Protein AF-A0AAD9G9U3-F1 (afdb_monomer)

Foldseek 3Di:
DDDDPFDWAWAWEDEPPDIDTDTATAQADPVVVQVSVCVRDVVLVVFGFAWKAFPPDRDIGGVVCCNHCVVVRRPGYIYGDTPPDDPPPPDPDDDDDDDDDDDDDDDDDDDDDDDDDDDDDDDDDDDDDDDDDDDDDPPPCDDPPPPDPLQQLAQALAALVLLCVLLCVLCVPQKDFPVSLVVSVCVRCVVSVHNDVSNVVNLVVLVVLQCVVDPDHRIGGSLLSSLQCLVNYHDDPVVSVVSNQVSQVPVVPSDHDPVSVVSSVCSNVSNCCVNPVPVPVVPD

Secondary structure (DSSP, 8-state):
--------EEEEEEETTEEEEEEE-TT--HHHHHHHHHHH-GGGGGS-EEEEEESSS--EEEHHHHHH-GGGGTTSEEEEEETT--------------------------------------------------------------TT------EEEEEHHHHHHHHHHH-TTSEEEHHHHHHHHHHHHHHTTS--HHHHHHHHHHHHHHHHH-SSTTEEEHHHHHHHHHTTEES-HHHHHHHHHHHH-SS-SSS--HHHHHHHHHHHHHHHHHH-GGGGGGG-

InterPro domains:
  IPR002048 EF-hand domain [PF13202] (244-262)
  IPR002048 EF-hand domain [PS50222] (236-271)
  IPR002048 EF-hand domain [SM00054] (240-268)
  IPR002130 Cyclophilin-type peptidyl-prolyl cis-trans isomerase domain [PF00160] (149-198)
  IPR011992 EF-hand domain pair [SSF47473] (154-268)
  IPR018247 EF-Hand 1, calcium-binding site [PS00018] (249-261)
  IPR028846 Recoverin family [PTHR23055] (137-271)

Organism: NCBI:txid4793

Nearest PDB structures (foldseek):
  8tyy-assembly1_A  TM=7.265E-01  e=6.024E-02  Ensifer aridi
  7r7s-assembly1_J  TM=5.321E-01  e=3.184E-02  Rattus norvegicus
  8hrz-assembly1_M  TM=5.637E-01  e=2.566E-01  Homo sapiens
  4rm9-assembly1_A  TM=5.340E-01  e=8.181E-01  Homo sapiens

Solvent-accessible surface area (backbone atoms only — not comparable to full-atom values): 17811 Å² total; per-residue (Å²): 135,83,80,76,76,81,63,72,24,55,28,37,40,27,55,91,93,46,75,46,78,44,82,38,49,58,66,42,53,63,74,56,52,52,49,53,49,34,71,75,32,71,79,46,67,82,37,59,72,63,32,34,30,42,70,91,46,98,51,72,42,54,56,68,51,47,20,53,46,28,70,82,38,45,93,48,51,26,34,59,36,41,57,90,60,74,77,87,66,86,76,80,80,77,87,75,81,84,79,86,81,87,85,79,90,85,88,83,86,89,87,86,91,81,89,84,87,85,80,90,82,86,82,87,80,86,90,82,90,81,89,86,85,85,84,89,75,84,78,76,87,70,82,86,79,76,82,82,76,86,57,78,73,75,37,60,93,40,45,42,71,58,51,52,54,49,48,47,72,74,24,81,84,40,58,36,35,66,70,58,48,53,54,41,50,53,52,52,37,60,71,69,75,45,91,48,70,63,58,52,53,48,56,51,51,55,50,51,53,48,37,72,70,32,90,46,81,70,37,24,53,43,49,47,53,50,46,29,47,50,78,37,32,26,72,57,70,68,58,52,50,51,53,50,46,65,53,44,28,80,86,66,82,84,56,72,52,73,70,36,48,50,51,49,51,49,26,38,49,57,42,46,45,69,60,42,52,68,79,67,59,79,79,115

Radius of gyration: 30.0 Å; Cα contacts (8 Å, |Δi|>4): 279; chains: 1; bounding box: 72×62×81 Å

Sequence (284 aa):
MTQEAARVSAVTLLLGDEARELLLCPDLPLPELLQCVAAGFPNAAKKSPVALKHASNHVFYPLSLLCRSPELFEDAEFYLVLDGEQADAGRKSKQRHRAHHSRKRGSRAHDTPDKREYQAVTTTSEANEEDEDVDDFEEKEEPQVSSGDELDIDLTDFELPQLVNVFIQACPTGALDRTTFNRCLEKILSQSGRYDPQARKMFTRLFNIFERQSIRSDIVDVADFLGGVSVFACGERDEKILLTFDLYDMDGDGFISKEEMIKYLTAVFLVIGEASPELFQQNK

pLDDT: mean 73.57, std 22.78, range [30.0, 95.06]

Structure (mmCIF, N/CA/C/O backbone):
data_AF-A0AAD9G9U3-F1
#
_entry.id   AF-A0AAD9G9U3-F1
#
loop_
_atom_site.group_PDB
_atom_site.id
_atom_site.type_symbol
_atom_site.label_atom_id
_atom_site.label_alt_id
_atom_site.label_comp_id
_atom_site.label_asym_id
_atom_site.label_entity_id
_atom_site.label_seq_id
_atom_site.pdbx_PDB_ins_code
_atom_site.Cartn_x
_atom_site.Cartn_y
_atom_site.Cartn_z
_atom_site.occupancy
_atom_site.B_iso_or_equiv
_atom_site.auth_seq_id
_atom_site.auth_comp_id
_atom_site.auth_asym_id
_atom_site.auth_atom_id
_atom_site.pdbx_PDB_model_num
ATOM 1 N N . MET A 1 1 ? -18.891 32.872 24.360 1.00 38.00 1 MET A N 1
ATOM 2 C CA . MET A 1 1 ? -18.249 31.543 24.350 1.00 38.00 1 MET A CA 1
ATOM 3 C C . MET A 1 1 ? -19.367 30.525 24.459 1.00 38.00 1 MET A C 1
ATOM 5 O O . MET A 1 1 ? -19.865 30.289 25.549 1.00 38.00 1 MET A O 1
ATOM 9 N N . THR A 1 2 ? -19.880 30.067 23.321 1.00 42.44 2 THR A N 1
ATOM 10 C CA . THR A 1 2 ? -20.889 29.006 23.250 1.00 42.44 2 THR A CA 1
ATOM 11 C C . THR A 1 2 ? -20.189 27.687 23.537 1.00 42.44 2 THR A C 1
ATOM 13 O O . THR A 1 2 ? -19.285 27.297 22.807 1.00 42.44 2 THR A O 1
ATOM 16 N N . GLN A 1 3 ? -20.550 27.062 24.652 1.00 46.44 3 GLN A N 1
ATOM 17 C CA . GLN A 1 3 ? -20.124 25.719 25.011 1.00 46.44 3 GLN A CA 1
ATOM 18 C C . GLN A 1 3 ? -20.827 24.769 24.036 1.00 46.44 3 GLN A C 1
ATOM 20 O O . GLN A 1 3 ? -22.036 24.567 24.133 1.00 46.44 3 GLN A O 1
ATOM 25 N N . GLU A 1 4 ? -20.102 24.300 23.025 1.00 53.00 4 GLU A N 1
ATOM 26 C CA . GLU A 1 4 ? -20.585 23.267 22.114 1.00 53.00 4 GLU A CA 1
ATOM 27 C C . GLU A 1 4 ? -20.828 22.014 22.961 1.00 53.00 4 GLU A C 1
ATOM 29 O O . GLU A 1 4 ? -19.919 21.515 23.627 1.00 53.00 4 GLU A O 1
ATOM 34 N N . ALA A 1 5 ? -22.089 21.593 23.070 1.00 58.38 5 ALA A N 1
ATOM 35 C CA . ALA A 1 5 ? -22.437 20.405 23.832 1.00 58.38 5 ALA A CA 1
ATOM 36 C C . ALA A 1 5 ? -21.732 19.215 23.176 1.00 58.38 5 ALA A C 1
ATOM 38 O O . ALA A 1 5 ? -21.975 18.941 22.003 1.00 58.38 5 ALA A O 1
ATOM 39 N N . ALA A 1 6 ? -20.846 18.541 23.914 1.00 65.62 6 ALA A N 1
ATOM 40 C CA . ALA A 1 6 ? -20.155 17.360 23.416 1.00 65.62 6 ALA A CA 1
ATOM 41 C C . ALA A 1 6 ? -21.204 16.333 22.966 1.00 65.62 6 ALA A C 1
ATOM 43 O O . ALA A 1 6 ? -21.986 15.833 23.779 1.00 65.62 6 ALA A O 1
ATOM 44 N N . ARG A 1 7 ? -21.270 16.083 21.655 1.00 82.62 7 ARG A N 1
ATOM 45 C CA . ARG A 1 7 ? -22.174 15.093 21.073 1.00 82.62 7 ARG A CA 1
ATOM 46 C C . ARG A 1 7 ? -21.736 13.715 21.565 1.00 82.62 7 ARG A C 1
ATOM 48 O O . ARG A 1 7 ? -20.575 13.350 21.425 1.00 82.62 7 ARG A O 1
ATOM 55 N N . VAL A 1 8 ? -22.664 12.9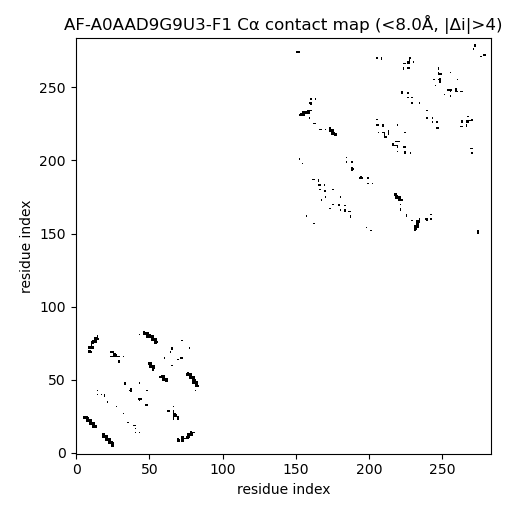71 22.152 1.00 90.38 8 VAL A N 1
ATOM 56 C CA . VAL A 1 8 ? -22.443 11.579 22.554 1.00 90.38 8 VAL A CA 1
ATOM 57 C C . VAL A 1 8 ? -22.890 10.692 21.402 1.00 90.38 8 VAL A C 1
ATOM 59 O O . VAL A 1 8 ? -24.007 10.858 20.913 1.00 90.38 8 VAL A O 1
ATOM 62 N N . SER A 1 9 ? -22.025 9.774 20.986 1.00 93.38 9 SER A N 1
ATOM 63 C CA . SER A 1 9 ? -22.288 8.813 19.913 1.00 93.38 9 SER A CA 1
ATOM 64 C C . SER A 1 9 ? -22.523 7.430 20.516 1.00 93.38 9 SER A C 1
ATOM 66 O O . SER A 1 9 ? -21.799 7.028 21.431 1.00 93.38 9 SER A O 1
ATOM 68 N N . ALA A 1 10 ? -23.530 6.707 20.031 1.00 94.25 10 ALA A N 1
ATOM 69 C CA . ALA A 1 10 ? -23.807 5.333 20.443 1.00 94.25 10 ALA A CA 1
ATOM 70 C C . ALA A 1 10 ? -23.176 4.368 19.436 1.00 94.25 10 ALA A C 1
ATOM 72 O O . ALA A 1 10 ? -23.549 4.375 18.270 1.00 94.25 10 ALA A O 1
ATOM 73 N N . VAL A 1 11 ? -22.207 3.564 19.874 1.00 95.00 11 VAL A N 1
ATOM 74 C CA . VAL A 1 11 ? -21.435 2.670 18.999 1.00 95.00 11 VAL A CA 1
ATOM 75 C C . VAL A 1 11 ? -21.644 1.222 19.414 1.00 95.00 11 VAL A C 1
ATOM 77 O O . VAL A 1 11 ? -21.405 0.861 20.569 1.00 95.00 11 VAL A O 1
ATOM 80 N N . THR A 1 12 ? -22.047 0.377 18.463 1.00 95.06 12 THR A N 1
ATOM 81 C CA . THR A 1 12 ? -22.289 -1.051 18.710 1.00 95.06 12 THR A CA 1
ATOM 82 C C . THR A 1 12 ? -21.040 -1.875 18.417 1.00 95.06 12 THR A C 1
ATOM 84 O O . THR A 1 12 ? -20.621 -2.033 17.268 1.00 95.06 12 THR A O 1
ATOM 87 N N . LEU A 1 13 ? -20.451 -2.430 19.476 1.00 94.38 13 LEU A N 1
ATOM 88 C CA . LEU A 1 13 ? -19.290 -3.310 19.414 1.00 94.38 13 LEU A CA 1
ATOM 89 C C . LEU A 1 13 ? -19.704 -4.770 19.613 1.00 94.38 13 LEU A C 1
ATOM 91 O O . LEU A 1 13 ? -20.576 -5.071 20.428 1.00 94.38 13 LEU A O 1
ATOM 95 N N . LEU A 1 14 ? -19.042 -5.680 18.904 1.00 93.56 14 LEU A N 1
ATOM 96 C CA . LEU A 1 14 ? -19.262 -7.120 18.980 1.00 93.56 14 LEU A CA 1
ATOM 97 C C . LEU A 1 14 ? -17.974 -7.843 19.362 1.00 93.56 14 LEU A C 1
ATOM 99 O O . LEU A 1 14 ? -16.898 -7.510 18.870 1.00 93.56 14 LEU A O 1
ATOM 103 N N . LEU A 1 15 ? -18.080 -8.873 20.193 1.00 90.62 15 LEU A N 1
ATOM 104 C CA . LEU A 1 15 ? -16.981 -9.782 20.502 1.00 90.62 15 LEU A CA 1
ATOM 105 C C . LEU A 1 15 ? -17.519 -11.213 20.600 1.00 90.62 15 LEU A C 1
ATOM 107 O O . LEU A 1 15 ? -18.163 -11.583 21.582 1.00 90.62 15 LEU A O 1
ATOM 111 N N . GLY A 1 16 ? -17.268 -12.021 19.567 1.00 84.00 16 GLY A N 1
ATOM 112 C CA . GLY A 1 16 ? -17.926 -13.322 19.415 1.00 84.00 16 GLY A CA 1
ATOM 113 C C . GLY A 1 16 ? -19.439 -13.150 19.259 1.00 84.00 16 GLY A C 1
ATOM 114 O O . GLY A 1 16 ? -19.881 -12.417 18.378 1.00 84.00 16 GLY A O 1
ATOM 115 N N . ASP A 1 17 ? -20.211 -13.789 20.140 1.00 83.75 17 ASP A N 1
ATOM 116 C CA . ASP A 1 17 ? -21.680 -13.696 20.174 1.00 83.75 17 ASP A CA 1
ATOM 117 C C . ASP A 1 17 ? -22.198 -12.563 21.087 1.00 83.75 17 ASP A C 1
ATOM 119 O O . ASP A 1 17 ? -23.407 -12.370 21.223 1.00 83.75 17 ASP A O 1
ATOM 123 N N . GLU A 1 18 ? -21.308 -11.817 21.753 1.00 89.88 18 GLU A N 1
ATOM 124 C CA . GLU A 1 18 ? -21.690 -10.704 22.627 1.00 89.88 18 GLU A CA 1
ATOM 125 C C . GLU A 1 18 ? -21.731 -9.385 21.850 1.00 89.88 18 GLU A C 1
ATOM 127 O O . GLU A 1 18 ? -20.758 -9.026 21.190 1.00 89.88 18 GLU A O 1
ATOM 132 N N . ALA A 1 19 ? -22.818 -8.624 21.996 1.00 92.25 19 ALA A N 1
ATOM 133 C CA . ALA A 1 19 ? -22.945 -7.259 21.486 1.00 92.25 19 ALA A CA 1
ATOM 134 C C . ALA A 1 19 ? -23.126 -6.268 22.645 1.00 92.25 19 ALA A C 1
ATOM 136 O O . ALA A 1 19 ? -23.885 -6.524 23.589 1.00 92.25 19 ALA A O 1
ATOM 137 N N . ARG A 1 20 ? -22.430 -5.130 22.584 1.00 92.94 20 ARG A N 1
ATOM 138 C CA . ARG A 1 20 ? -22.537 -4.034 23.555 1.00 92.94 20 ARG A CA 1
ATOM 139 C C . ARG A 1 20 ? -22.597 -2.699 22.838 1.00 92.94 20 ARG A C 1
ATOM 141 O O . ARG A 1 20 ? -21.777 -2.418 21.973 1.00 92.94 20 ARG A O 1
ATOM 148 N N . GLU A 1 21 ? -23.517 -1.860 23.281 1.00 93.56 21 GLU A N 1
ATOM 149 C CA . GLU A 1 21 ? -23.573 -0.458 22.891 1.00 93.56 21 GLU A CA 1
ATOM 150 C C . GLU A 1 21 ? -22.749 0.369 23.886 1.00 93.56 21 GLU A C 1
ATOM 152 O O . GLU A 1 21 ? -22.959 0.289 25.101 1.00 93.56 21 GLU A O 1
ATOM 157 N N . LEU A 1 22 ? -21.774 1.122 23.380 1.00 92.00 22 LEU A N 1
ATOM 158 C CA . LEU A 1 22 ? -20.962 2.051 24.158 1.00 92.00 22 LEU A CA 1
ATOM 159 C C . LEU A 1 22 ? -21.344 3.481 23.786 1.00 92.00 22 LEU A C 1
ATOM 161 O O . LEU A 1 22 ? -21.401 3.836 22.612 1.00 92.00 22 LEU A O 1
ATOM 165 N N . LEU A 1 23 ? -21.549 4.312 24.804 1.00 93.00 23 LEU A N 1
ATOM 166 C CA . LEU A 1 23 ? -21.741 5.746 24.636 1.00 93.00 23 LEU A CA 1
ATOM 167 C C . LEU A 1 23 ? -20.381 6.433 24.720 1.00 93.00 23 LEU A C 1
ATOM 169 O O . LEU A 1 23 ? -19.751 6.433 25.779 1.00 93.00 23 LEU A O 1
ATOM 173 N N . LEU A 1 24 ? -19.926 6.989 23.602 1.00 91.94 24 LEU A N 1
ATOM 174 C CA . LEU A 1 24 ? -18.603 7.586 23.471 1.00 91.94 24 LEU A CA 1
ATOM 175 C C . LEU A 1 24 ? -18.717 9.076 23.172 1.00 91.94 24 LEU A C 1
ATOM 177 O O . LEU A 1 24 ? -19.511 9.510 22.337 1.00 91.94 24 LEU A O 1
ATOM 181 N N . CYS A 1 25 ? -17.891 9.857 23.859 1.00 91.19 25 CYS A N 1
ATOM 182 C CA . CYS A 1 25 ? -17.656 11.252 23.520 1.00 91.19 25 CYS A CA 1
ATOM 183 C C . CYS A 1 25 ? -16.452 11.344 22.569 1.00 91.19 25 CYS A C 1
ATOM 185 O O . CYS A 1 25 ? -15.528 10.535 22.700 1.00 91.19 25 CYS A O 1
ATOM 187 N N . PRO A 1 26 ? -16.428 12.322 21.649 1.00 90.31 26 PRO A N 1
ATOM 188 C CA . PRO A 1 26 ? -15.253 12.593 20.834 1.00 90.31 26 PRO A CA 1
ATOM 189 C C . PRO A 1 26 ? -14.049 12.975 21.703 1.00 90.31 26 PRO A C 1
ATOM 191 O O . PRO A 1 26 ? -14.195 13.491 22.814 1.00 90.31 26 PRO A O 1
ATOM 194 N N . ASP A 1 27 ? -12.860 12.696 21.172 1.00 89.94 27 ASP A N 1
ATOM 195 C CA . ASP A 1 27 ? -11.553 12.886 21.807 1.00 89.94 27 ASP A CA 1
ATOM 196 C C . ASP A 1 27 ? -11.353 12.114 23.129 1.00 89.94 27 ASP A C 1
ATOM 198 O O . ASP A 1 27 ? -10.515 12.482 23.958 1.00 89.94 27 ASP A O 1
ATOM 202 N N . LEU A 1 28 ? -12.077 11.002 23.320 1.00 90.69 28 LEU A N 1
ATOM 203 C CA . LEU A 1 28 ? -11.871 10.111 24.464 1.00 90.69 28 LEU A CA 1
ATOM 204 C C . LEU A 1 28 ? -10.453 9.508 24.415 1.00 90.69 28 LEU A C 1
ATOM 206 O O . LEU A 1 28 ? -10.102 8.866 23.418 1.00 90.69 28 LEU A O 1
ATOM 210 N N . PRO A 1 29 ? -9.629 9.630 25.473 1.00 92.25 29 PRO A N 1
ATOM 211 C CA . PRO A 1 29 ? -8.305 9.023 25.494 1.00 92.25 29 PRO A CA 1
ATOM 212 C C . PRO A 1 29 ? -8.373 7.511 25.262 1.00 92.25 29 PRO A C 1
ATOM 214 O O . PRO A 1 29 ? -9.161 6.807 25.893 1.00 92.25 29 PRO A O 1
ATOM 217 N N . LEU A 1 30 ? -7.491 6.982 24.406 1.00 90.62 30 LEU A N 1
ATOM 218 C CA . LEU A 1 30 ? -7.438 5.545 24.112 1.00 90.62 30 LEU A CA 1
ATOM 219 C C . LEU A 1 30 ? -7.373 4.661 25.377 1.00 90.62 30 LEU A C 1
ATOM 221 O O . LEU A 1 30 ? -8.101 3.672 25.423 1.00 90.62 30 LEU A O 1
ATOM 225 N N . PRO A 1 31 ? -6.595 4.991 26.431 1.00 91.44 31 PRO A N 1
ATOM 226 C CA . PRO A 1 31 ? -6.606 4.202 27.663 1.00 91.44 31 PRO A CA 1
ATOM 227 C C . PRO A 1 31 ? -7.981 4.127 28.339 1.00 91.44 31 PRO A C 1
ATOM 229 O O . PRO A 1 31 ? -8.319 3.090 28.904 1.00 91.44 31 PRO A O 1
ATOM 232 N N . GLU A 1 32 ? -8.778 5.194 28.271 1.00 91.69 32 GLU A N 1
ATOM 233 C CA . GLU A 1 32 ? -10.136 5.222 28.825 1.00 91.69 32 GLU A CA 1
ATOM 234 C C . GLU A 1 32 ? -11.090 4.391 27.968 1.00 91.69 32 GLU A C 1
ATOM 236 O O . GLU A 1 32 ? -11.835 3.577 28.510 1.00 91.69 32 GLU A O 1
ATOM 241 N N . LEU A 1 33 ? -10.993 4.491 26.636 1.00 91.38 33 LEU A N 1
ATOM 242 C CA . LEU A 1 33 ? -11.743 3.617 25.729 1.00 91.38 33 LEU A CA 1
ATOM 243 C C . LEU A 1 33 ? -11.464 2.139 26.032 1.00 91.38 33 LEU A C 1
ATOM 245 O O . LEU A 1 33 ? -12.393 1.343 26.155 1.00 91.38 33 LEU A O 1
ATOM 249 N N . LEU A 1 34 ? -10.191 1.770 26.190 1.00 90.50 34 LEU A N 1
ATOM 250 C CA . LEU A 1 34 ? -9.797 0.398 26.509 1.00 90.50 34 LEU A CA 1
ATOM 251 C C . LEU A 1 34 ? -10.376 -0.068 27.853 1.00 90.50 34 LEU A C 1
ATOM 253 O O . LEU A 1 34 ? -10.789 -1.221 27.965 1.00 90.50 34 LEU A O 1
ATOM 257 N N . GLN A 1 35 ? -10.462 0.814 28.855 1.00 88.75 35 GLN A N 1
ATOM 258 C CA . GLN A 1 35 ? -11.126 0.508 30.127 1.00 88.75 35 GLN A CA 1
ATOM 259 C C . GLN A 1 35 ? -12.637 0.314 29.954 1.00 88.75 35 GLN A C 1
ATOM 261 O O . GLN A 1 35 ? -13.185 -0.643 30.500 1.00 88.75 35 GLN A O 1
ATOM 266 N N . CYS A 1 36 ? -13.308 1.166 29.172 1.00 88.00 36 CYS A N 1
ATOM 267 C CA . CYS A 1 36 ? -14.731 1.018 28.857 1.00 88.00 36 CYS A CA 1
ATOM 268 C C . CYS A 1 36 ? -15.014 -0.308 28.138 1.00 88.00 36 CYS A C 1
ATOM 270 O O . CYS A 1 36 ? -15.938 -1.032 28.510 1.00 88.00 36 CYS A O 1
ATOM 272 N N . VAL A 1 37 ? -14.185 -0.660 27.153 1.00 89.00 37 VAL A N 1
ATOM 273 C CA . VAL A 1 37 ? -14.280 -1.932 26.425 1.00 89.00 37 VAL A CA 1
ATOM 274 C C . VAL A 1 37 ? -14.033 -3.114 27.364 1.00 89.00 37 VAL A C 1
ATOM 276 O O . VAL A 1 37 ? -14.826 -4.053 27.373 1.00 89.00 37 VAL A O 1
ATOM 279 N N . ALA A 1 38 ? -12.999 -3.065 28.208 1.00 87.00 38 ALA A N 1
ATOM 280 C CA . ALA A 1 38 ? -12.715 -4.125 29.178 1.00 87.00 38 ALA A CA 1
ATOM 281 C C . ALA A 1 38 ? -13.839 -4.298 30.217 1.00 87.00 38 ALA A C 1
ATOM 283 O O . ALA A 1 38 ? -14.117 -5.418 30.644 1.00 87.00 38 ALA A O 1
ATOM 284 N N . ALA A 1 39 ? -14.508 -3.207 30.605 1.00 84.56 39 ALA A N 1
ATOM 285 C CA . ALA A 1 39 ? -15.665 -3.248 31.494 1.00 84.56 39 ALA A CA 1
ATOM 286 C C . ALA A 1 39 ? -16.915 -3.834 30.810 1.00 84.56 39 ALA A C 1
ATOM 288 O O . ALA A 1 39 ? -17.663 -4.580 31.441 1.00 84.56 39 ALA A O 1
ATOM 289 N N . GLY A 1 40 ? -17.140 -3.517 29.529 1.00 83.50 40 GLY A N 1
ATOM 290 C CA . GLY A 1 40 ? -18.274 -4.022 28.745 1.00 83.50 40 GLY A CA 1
ATOM 291 C C . GLY A 1 40 ? -18.125 -5.479 28.292 1.00 83.50 40 GLY A C 1
ATOM 292 O O . GLY A 1 40 ? -19.125 -6.194 28.178 1.00 83.50 40 GLY A O 1
ATOM 293 N N . PHE A 1 41 ? -16.883 -5.924 28.086 1.00 86.00 41 PHE A N 1
ATOM 294 C CA . PHE A 1 41 ? -16.522 -7.259 27.613 1.00 86.00 41 PHE A CA 1
ATOM 295 C C . PHE A 1 41 ? -15.497 -7.908 28.557 1.00 86.00 41 PHE A C 1
ATOM 297 O O . PHE A 1 41 ? -14.289 -7.831 28.320 1.00 86.00 41 PHE A O 1
ATOM 304 N N . PRO A 1 42 ? -15.940 -8.621 29.607 1.00 72.50 42 PRO A N 1
ATOM 305 C CA . PRO A 1 42 ? -15.039 -9.246 30.580 1.00 72.50 42 PRO A CA 1
ATOM 306 C C . PRO A 1 42 ? -14.055 -10.242 29.945 1.00 72.50 42 PRO A C 1
ATOM 308 O O . PRO A 1 42 ? -12.938 -10.423 30.429 1.00 72.50 42 PRO A O 1
ATOM 311 N N . ASN A 1 43 ? -14.451 -10.874 28.835 1.00 67.00 43 ASN A N 1
ATOM 312 C CA . ASN A 1 43 ? -13.610 -11.801 28.079 1.00 67.00 43 ASN A CA 1
ATOM 313 C C . ASN A 1 43 ? -12.506 -11.098 27.265 1.00 67.00 43 ASN A C 1
ATOM 315 O O . ASN A 1 43 ? -11.469 -11.716 27.015 1.00 67.00 43 ASN A O 1
ATOM 319 N N . ALA A 1 44 ? -12.669 -9.811 26.933 1.00 61.34 44 ALA A N 1
ATOM 320 C CA . ALA A 1 44 ? -11.625 -8.999 26.306 1.00 61.34 44 ALA A CA 1
ATOM 321 C C . ALA A 1 44 ? -10.477 -8.674 27.275 1.00 61.34 44 ALA A C 1
ATOM 323 O O . ALA A 1 44 ? -9.375 -8.379 26.840 1.00 61.34 44 ALA A O 1
ATOM 324 N N . ALA A 1 45 ? -10.664 -8.790 28.596 1.00 61.25 45 ALA A N 1
ATOM 325 C CA . ALA A 1 45 ? -9.624 -8.445 29.574 1.00 61.25 45 ALA A CA 1
ATOM 326 C C . ALA A 1 45 ? -8.335 -9.290 29.459 1.00 61.25 45 ALA A C 1
ATOM 328 O O . ALA A 1 45 ? -7.310 -8.939 30.039 1.00 61.25 45 ALA A O 1
ATOM 329 N N . LYS A 1 46 ? -8.373 -10.414 28.728 1.00 69.44 46 LYS A N 1
ATOM 330 C CA . LYS A 1 46 ? -7.216 -11.302 28.523 1.00 69.44 46 LYS A CA 1
ATOM 331 C C . LYS A 1 46 ? -6.320 -10.899 27.348 1.00 69.44 46 LYS A C 1
ATOM 333 O O . LYS A 1 46 ? -5.185 -11.367 27.301 1.00 69.44 46 LYS A O 1
ATOM 338 N N . LYS A 1 47 ? -6.813 -10.094 26.402 1.00 80.38 47 LYS A N 1
ATOM 339 C CA . LYS A 1 47 ? -6.092 -9.685 25.187 1.00 80.38 47 LYS A CA 1
ATOM 340 C C . LYS A 1 47 ? -6.449 -8.244 24.840 1.00 80.38 47 LYS A C 1
ATOM 342 O O . LYS A 1 47 ? -7.621 -7.894 24.820 1.00 80.38 47 LYS A O 1
ATOM 347 N N . SER A 1 48 ? -5.462 -7.409 24.535 1.00 83.25 48 SER A N 1
ATOM 348 C CA . SER A 1 48 ? -5.731 -6.014 24.184 1.00 83.25 48 SER A CA 1
ATOM 349 C C . SER A 1 48 ? -6.499 -5.921 22.862 1.00 83.25 48 SER A C 1
ATOM 351 O O . SER A 1 48 ? -6.058 -6.516 21.879 1.00 83.25 48 SER A O 1
ATOM 353 N N . PRO A 1 49 ? -7.610 -5.172 22.790 1.00 88.25 49 PRO A N 1
ATOM 354 C CA . PRO A 1 49 ? -8.200 -4.821 21.511 1.00 88.25 49 PRO A CA 1
ATOM 355 C C . PRO A 1 49 ? -7.229 -3.941 20.719 1.00 88.25 49 PRO A C 1
ATOM 357 O O . PRO A 1 49 ? -6.621 -3.026 21.274 1.00 88.25 49 PRO A O 1
ATOM 360 N N . VAL A 1 50 ? -7.079 -4.232 19.428 1.00 89.25 50 VAL A N 1
ATOM 361 C CA . VAL A 1 50 ? -6.136 -3.550 18.523 1.00 89.25 50 VAL A CA 1
ATOM 362 C C . VAL A 1 50 ? -6.843 -2.767 17.422 1.00 89.25 50 VAL A C 1
ATOM 364 O O . VAL A 1 50 ? -6.340 -1.739 16.971 1.00 89.25 50 VAL A O 1
ATOM 367 N N . ALA A 1 51 ? -8.026 -3.216 17.005 1.00 92.81 51 ALA A N 1
ATOM 368 C CA . ALA A 1 51 ? -8.789 -2.593 15.934 1.00 92.81 51 ALA A CA 1
ATOM 369 C C . ALA A 1 51 ? -10.282 -2.918 16.047 1.00 92.81 51 ALA A C 1
ATOM 371 O O . ALA A 1 51 ? -10.701 -3.792 16.809 1.00 92.81 51 ALA A O 1
ATOM 372 N N . LEU A 1 52 ? -11.069 -2.223 15.236 1.00 93.25 52 LEU A N 1
ATOM 373 C CA . LEU A 1 52 ? -12.452 -2.555 14.930 1.00 93.25 52 LEU A CA 1
ATOM 374 C C . LEU A 1 52 ? -12.519 -3.096 13.514 1.00 93.25 52 LEU A C 1
ATOM 376 O O . LEU A 1 52 ? -11.915 -2.523 12.616 1.00 93.25 52 LEU A O 1
ATOM 380 N N . LYS A 1 53 ? -13.283 -4.153 13.286 1.00 93.06 53 LYS A N 1
ATOM 381 C CA . LYS A 1 53 ? -13.612 -4.637 11.950 1.00 93.06 53 LYS A CA 1
ATOM 382 C C . LYS A 1 53 ? -15.090 -4.390 11.704 1.00 93.06 53 LYS A C 1
ATOM 384 O O . LYS A 1 53 ? -15.915 -4.825 12.500 1.00 93.06 53 LYS A O 1
ATOM 389 N N . HIS A 1 54 ? -15.438 -3.728 10.612 1.00 93.12 54 HIS A N 1
ATOM 390 C CA . HIS A 1 54 ? -16.841 -3.562 10.242 1.00 93.12 54 HIS A CA 1
ATOM 391 C C . HIS A 1 54 ? -17.524 -4.930 10.063 1.00 93.12 54 HIS A C 1
ATOM 393 O O . HIS A 1 54 ? -16.917 -5.877 9.557 1.00 93.12 54 HIS A O 1
ATOM 399 N N . ALA A 1 55 ? -18.793 -5.055 10.444 1.00 88.88 55 ALA A N 1
ATOM 400 C CA . ALA A 1 55 ? -19.497 -6.334 10.353 1.00 88.88 55 ALA A CA 1
ATOM 401 C C . ALA A 1 55 ? -19.791 -6.750 8.902 1.00 88.88 55 ALA A C 1
ATOM 403 O O . ALA A 1 55 ? -19.622 -7.912 8.538 1.00 88.88 55 ALA A O 1
ATOM 404 N N . SER A 1 56 ? -20.206 -5.799 8.057 1.00 87.81 56 SER A N 1
ATOM 405 C CA . SER A 1 56 ? -20.604 -6.082 6.666 1.00 87.81 56 SER A CA 1
ATOM 406 C C . SER A 1 56 ? -19.488 -5.970 5.624 1.00 87.81 56 SER A C 1
ATOM 408 O O . SER A 1 56 ? -19.636 -6.487 4.518 1.00 87.81 56 SER A O 1
ATOM 410 N N . ASN A 1 57 ? -18.384 -5.291 5.938 1.00 81.94 57 ASN A N 1
ATOM 411 C CA . ASN A 1 57 ? -17.279 -5.093 5.009 1.00 81.94 57 ASN A CA 1
ATOM 412 C C . ASN A 1 57 ? -15.966 -5.485 5.702 1.00 81.94 57 ASN A C 1
ATOM 414 O O . ASN A 1 57 ? -15.844 -5.442 6.918 1.00 81.94 57 ASN A O 1
ATOM 418 N N . HIS A 1 58 ? -14.972 -5.945 4.950 1.00 75.56 58 HIS A N 1
ATOM 419 C CA . HIS A 1 58 ? -13.707 -6.409 5.534 1.00 75.56 58 HIS A CA 1
ATOM 420 C C . HIS A 1 58 ? -12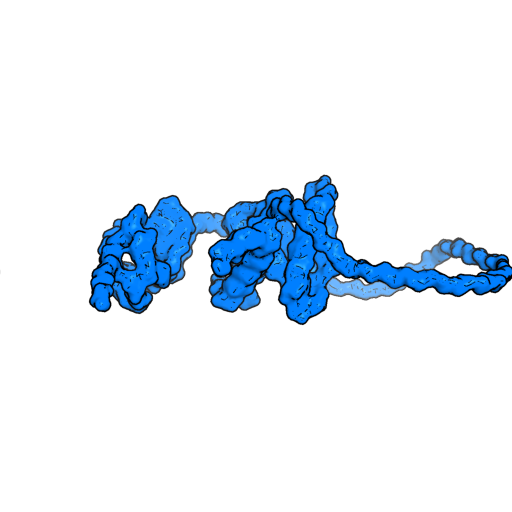.775 -5.247 5.934 1.00 75.56 58 HIS A C 1
ATOM 422 O O . HIS A 1 58 ? -11.561 -5.430 5.980 1.00 75.56 58 HIS A O 1
ATOM 428 N N . VAL A 1 59 ? -13.319 -4.050 6.186 1.00 86.31 59 VAL A N 1
ATOM 429 C CA . VAL A 1 59 ? -12.535 -2.864 6.540 1.00 86.31 59 VAL A CA 1
ATOM 430 C C . VAL A 1 59 ? -12.254 -2.866 8.035 1.00 86.31 59 VAL A C 1
ATOM 432 O O . VAL A 1 59 ? -13.134 -3.128 8.860 1.00 86.31 59 VAL A O 1
ATOM 435 N N . PHE A 1 60 ? -11.004 -2.560 8.363 1.00 90.75 60 PHE A N 1
ATOM 436 C CA . PHE A 1 60 ? -10.529 -2.408 9.726 1.00 90.75 60 PHE A CA 1
ATOM 437 C C . PHE A 1 60 ? -10.297 -0.930 10.026 1.00 90.75 60 PHE A C 1
ATOM 439 O O . PHE A 1 60 ? -9.757 -0.196 9.199 1.00 90.75 60 PHE A O 1
ATOM 446 N N . TYR A 1 61 ? -10.675 -0.511 11.225 1.00 91.81 61 TYR A N 1
ATOM 447 C CA . TYR A 1 61 ? -10.516 0.842 11.723 1.00 91.81 61 TYR A CA 1
ATOM 448 C C . TYR A 1 61 ? -9.654 0.820 12.986 1.00 91.81 61 TYR A C 1
ATOM 450 O O . TYR A 1 61 ? -9.880 -0.011 13.873 1.00 91.81 61 TYR A O 1
ATOM 458 N N . PRO A 1 62 ? -8.671 1.724 13.105 1.00 91.94 62 PRO A N 1
ATOM 459 C CA . PRO A 1 62 ? -7.885 1.832 14.321 1.00 91.94 62 PRO A CA 1
ATOM 460 C C . PRO A 1 62 ? -8.756 2.375 15.458 1.00 91.94 62 PRO A C 1
ATOM 462 O O . PRO A 1 62 ? -9.593 3.255 15.251 1.00 91.94 62 PRO A O 1
ATOM 465 N N . LEU A 1 63 ? -8.516 1.906 16.685 1.00 92.19 63 LEU A N 1
ATOM 466 C CA . LEU A 1 63 ? -9.249 2.380 17.868 1.00 92.19 63 LEU A CA 1
ATOM 467 C C . LEU A 1 63 ? -9.097 3.891 18.094 1.00 92.19 63 LEU A C 1
ATOM 469 O O . LEU A 1 63 ? -9.998 4.534 18.618 1.00 92.19 63 LEU A O 1
ATOM 473 N N . SER A 1 64 ? -7.984 4.479 17.651 1.00 90.31 64 SER A N 1
ATOM 474 C CA . SER A 1 64 ? -7.764 5.926 17.703 1.00 90.31 64 SER A CA 1
ATOM 475 C C . SER A 1 64 ? -8.749 6.722 16.843 1.00 90.31 64 SER A C 1
ATOM 477 O O . SER A 1 64 ? -9.061 7.860 17.188 1.00 90.31 64 SER A O 1
ATOM 479 N N . LEU A 1 65 ? -9.262 6.145 15.749 1.00 92.31 65 LEU A N 1
ATOM 480 C CA . LEU A 1 65 ? -10.292 6.791 14.937 1.00 92.31 65 LEU A CA 1
ATOM 481 C C . LEU A 1 65 ? -11.637 6.784 15.663 1.00 92.31 65 LEU A 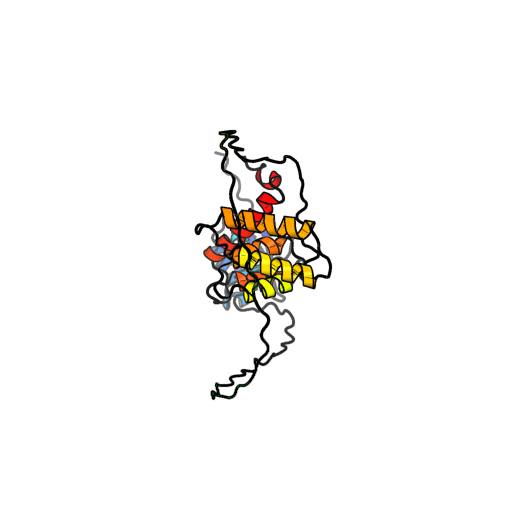C 1
ATOM 483 O O . LEU A 1 65 ? -12.316 7.804 15.664 1.00 92.31 65 LEU A O 1
ATOM 487 N N . LEU A 1 66 ? -11.968 5.680 16.342 1.00 93.25 66 LEU A N 1
ATOM 488 C CA . LEU A 1 66 ? -13.146 5.608 17.207 1.00 93.25 66 LEU A CA 1
ATOM 489 C C . LEU A 1 66 ? -13.064 6.632 18.350 1.00 93.25 66 LEU A C 1
ATOM 491 O O . LEU A 1 66 ? -14.043 7.311 18.628 1.00 93.25 66 LEU A O 1
ATOM 495 N N . CYS A 1 67 ? -11.896 6.778 18.984 1.00 92.25 67 CYS A N 1
ATOM 496 C CA . CYS A 1 67 ? -11.669 7.791 20.019 1.00 92.25 67 CYS A CA 1
ATOM 497 C C . CYS A 1 67 ? -11.937 9.216 19.523 1.00 92.25 67 CYS A C 1
ATOM 499 O O . CYS A 1 67 ? -12.501 10.027 20.250 1.00 92.25 67 CYS A O 1
ATOM 501 N N . ARG A 1 68 ? -11.485 9.535 18.307 1.00 91.94 68 ARG A N 1
ATOM 502 C CA . ARG A 1 68 ? -11.511 10.897 17.767 1.00 91.94 68 ARG A CA 1
ATOM 503 C C . ARG A 1 68 ? -12.856 11.264 17.143 1.00 91.94 68 ARG A C 1
ATOM 505 O O . ARG A 1 68 ? -13.308 12.387 17.317 1.00 91.94 68 ARG A O 1
ATOM 512 N N . SER A 1 69 ? -13.465 10.318 16.437 1.00 92.81 69 SER A N 1
ATOM 513 C CA . SER A 1 69 ? -14.679 10.524 15.646 1.00 92.81 69 SER A CA 1
ATOM 514 C C . SER A 1 69 ? -15.655 9.356 15.818 1.00 92.81 69 SER A C 1
ATOM 516 O O . SER A 1 69 ? -15.875 8.591 14.871 1.00 92.81 69 SER A O 1
ATOM 518 N N . PRO A 1 70 ? -16.222 9.163 17.023 1.00 92.88 70 PRO A N 1
ATOM 519 C CA . PRO A 1 70 ? -17.148 8.067 17.285 1.00 92.88 70 PRO A CA 1
ATOM 520 C C . PRO A 1 70 ? -18.446 8.162 16.467 1.00 92.88 70 PRO A C 1
ATOM 522 O O . PRO A 1 70 ? -19.072 7.138 16.206 1.00 92.88 70 PRO A O 1
ATOM 525 N N . GLU A 1 71 ? -18.798 9.349 15.970 1.00 93.00 71 GLU A N 1
ATOM 526 C CA . GLU A 1 71 ? -19.939 9.585 15.083 1.00 93.00 71 GLU A CA 1
ATOM 527 C C . GLU A 1 71 ? -19.867 8.793 13.765 1.00 93.00 71 GLU A C 1
ATOM 529 O O . GLU A 1 71 ? -20.897 8.514 13.157 1.00 93.00 71 GLU A O 1
ATOM 534 N N . LEU A 1 72 ? -18.668 8.389 13.324 1.00 91.31 72 LEU A N 1
ATOM 535 C CA . LEU A 1 72 ? -18.483 7.559 12.124 1.00 91.31 72 LEU A CA 1
ATOM 536 C C . LEU A 1 72 ? -18.922 6.099 12.326 1.00 91.31 72 LEU A C 1
ATOM 538 O O . LEU A 1 72 ? -18.960 5.334 11.363 1.00 91.31 72 LEU A O 1
ATOM 542 N N . PHE A 1 73 ? -19.217 5.706 13.567 1.00 93.69 73 PHE A N 1
ATOM 543 C CA . PHE A 1 73 ? -19.479 4.326 13.970 1.00 93.69 73 PHE A CA 1
ATOM 544 C C . PHE A 1 73 ? -20.905 4.120 14.520 1.00 93.69 73 PHE A C 1
ATOM 546 O O . PHE A 1 73 ? -21.193 3.052 15.054 1.00 93.69 73 PHE A O 1
ATOM 553 N N . GLU A 1 74 ? -21.796 5.114 14.402 1.00 92.94 74 GLU A N 1
ATOM 554 C CA . GLU A 1 74 ? -23.175 5.050 14.930 1.00 92.94 74 GLU A CA 1
ATOM 555 C C . GLU A 1 74 ? -24.083 4.106 14.120 1.00 92.94 74 GLU A C 1
ATOM 557 O O . GLU A 1 74 ? -24.885 3.364 14.682 1.00 92.94 74 GLU A O 1
ATOM 562 N N . ASP A 1 75 ? -23.937 4.099 12.793 1.00 90.19 75 ASP A N 1
ATOM 563 C CA . ASP A 1 75 ? -24.881 3.438 11.878 1.00 90.19 75 ASP A CA 1
ATOM 564 C C . ASP A 1 75 ? -24.474 2.004 11.492 1.00 90.19 75 ASP A C 1
ATOM 566 O O . ASP A 1 75 ? -24.958 1.449 10.499 1.00 90.19 75 ASP A O 1
ATOM 570 N N . ALA A 1 76 ? -23.549 1.395 12.237 1.00 92.50 76 ALA A N 1
ATOM 571 C CA . ALA A 1 76 ? -23.029 0.074 11.917 1.00 92.50 76 ALA A CA 1
ATOM 572 C C . ALA A 1 76 ? -22.551 -0.713 13.142 1.00 92.50 76 ALA A C 1
ATOM 574 O O . ALA A 1 76 ? -22.359 -0.204 14.244 1.00 92.50 76 ALA A O 1
ATOM 575 N N . GLU A 1 77 ? -22.351 -2.001 12.899 1.00 94.31 77 GLU A N 1
ATOM 576 C CA . GLU A 1 77 ? -21.848 -2.974 13.854 1.00 94.31 77 GLU A CA 1
ATOM 577 C C . GLU A 1 77 ? -20.361 -3.239 13.606 1.00 94.31 77 GLU A C 1
ATOM 579 O O . GLU A 1 77 ? -19.931 -3.421 12.460 1.00 94.31 77 GLU A O 1
ATOM 584 N N . PHE A 1 78 ? -19.573 -3.289 14.681 1.00 94.50 78 PHE A N 1
ATOM 585 C CA . PHE A 1 78 ? -18.124 -3.457 14.595 1.00 94.50 78 PHE A CA 1
ATOM 586 C C . PHE A 1 78 ? -17.615 -4.563 15.516 1.00 94.50 78 PHE A C 1
ATOM 588 O O . PHE A 1 78 ? -17.761 -4.498 16.732 1.00 94.50 78 PHE A O 1
ATOM 595 N N . TYR A 1 79 ? -16.936 -5.554 14.949 1.00 93.25 79 TYR A N 1
ATOM 596 C CA . TYR A 1 79 ? -16.232 -6.574 15.716 1.00 93.25 79 TYR A CA 1
ATOM 597 C C . TYR A 1 79 ? -14.950 -6.007 16.327 1.00 93.25 79 TYR A C 1
ATOM 599 O O . TYR A 1 79 ? -14.104 -5.454 15.623 1.00 93.25 79 TYR A O 1
ATOM 607 N N . LEU A 1 80 ? -14.775 -6.194 17.631 1.00 92.56 80 LEU A N 1
ATOM 608 C CA . LEU A 1 80 ? -13.514 -5.963 18.321 1.00 92.56 80 LEU A CA 1
ATOM 609 C C . LEU A 1 80 ? -12.500 -7.017 17.886 1.00 92.56 80 LEU A C 1
ATOM 611 O O . LEU A 1 80 ? -12.725 -8.216 18.034 1.00 92.56 80 LEU A O 1
ATOM 615 N N . VAL A 1 81 ? -11.366 -6.554 17.373 1.00 90.56 81 VAL A N 1
ATOM 616 C CA . VAL A 1 81 ? -10.234 -7.403 17.008 1.00 90.56 81 VAL A CA 1
ATOM 617 C C . VAL A 1 81 ? -9.252 -7.387 18.166 1.00 90.56 81 VAL A C 1
ATOM 619 O O . VAL A 1 81 ? -8.767 -6.319 18.547 1.00 90.56 81 VAL A O 1
ATOM 622 N N . LEU A 1 82 ? -8.972 -8.557 18.736 1.00 89.31 82 LEU A N 1
ATOM 623 C CA . LEU A 1 82 ? -8.049 -8.709 19.858 1.00 89.31 82 LEU A CA 1
ATOM 624 C C . LEU A 1 82 ? -6.649 -9.102 19.380 1.00 89.31 82 LEU A C 1
ATOM 626 O O . LEU A 1 82 ? -6.483 -9.824 18.397 1.00 89.31 82 LEU A O 1
ATOM 630 N N . ASP A 1 83 ? -5.636 -8.665 20.121 1.00 82.69 83 ASP A N 1
ATOM 631 C CA . ASP A 1 83 ? -4.244 -9.001 19.846 1.00 82.69 83 ASP A CA 1
ATOM 632 C C . ASP A 1 83 ? -4.019 -10.528 19.836 1.00 82.69 83 ASP A C 1
ATOM 634 O O . ASP A 1 83 ? -4.507 -11.280 20.692 1.00 82.69 83 ASP A O 1
ATOM 638 N N . GLY A 1 84 ? -3.310 -11.009 18.817 1.00 71.88 84 GLY A N 1
ATOM 639 C CA . GLY A 1 84 ? -3.047 -12.431 18.600 1.00 71.88 84 GLY A CA 1
ATOM 640 C C . GLY A 1 84 ? -4.270 -13.290 18.245 1.00 71.88 84 GLY A C 1
ATOM 641 O O . GLY A 1 84 ? -4.179 -14.518 18.316 1.00 71.88 84 GLY A O 1
ATOM 642 N N . GLU A 1 85 ? -5.430 -12.717 17.906 1.00 64.38 85 GLU A N 1
ATOM 643 C CA . GLU A 1 85 ? -6.443 -13.444 17.133 1.00 64.38 85 GLU A CA 1
ATOM 644 C C . GLU A 1 85 ? -6.095 -13.358 15.647 1.00 64.38 85 GLU A C 1
ATOM 646 O O . GLU A 1 85 ? -6.244 -12.321 15.005 1.00 64.38 85 GLU A O 1
ATOM 651 N N . GLN A 1 86 ? -5.619 -14.470 15.080 1.00 49.47 86 GLN A N 1
ATOM 652 C CA . GLN A 1 86 ? -5.670 -14.623 13.631 1.00 49.47 86 GLN A CA 1
ATOM 653 C C . GLN A 1 86 ? -7.144 -14.592 13.248 1.00 49.47 86 GLN A C 1
ATOM 655 O O . GLN A 1 86 ? -7.896 -15.485 13.638 1.00 49.47 86 GLN A O 1
ATOM 660 N N . ALA A 1 87 ? -7.548 -13.565 12.497 1.00 46.81 87 ALA A N 1
ATOM 661 C CA . ALA A 1 87 ? -8.774 -13.633 11.724 1.00 46.81 87 ALA A CA 1
ATOM 662 C C . ALA A 1 87 ? -8.736 -14.972 10.984 1.00 46.81 87 ALA A C 1
ATOM 664 O O . ALA A 1 87 ? -7.764 -15.244 10.276 1.00 46.81 87 ALA A O 1
ATOM 665 N N . ASP A 1 88 ? -9.724 -15.829 11.232 1.00 38.56 88 ASP A N 1
ATOM 666 C CA . ASP A 1 88 ? -9.827 -17.163 10.648 1.00 38.56 88 ASP A CA 1
ATOM 667 C C . ASP A 1 88 ? -10.065 -17.039 9.134 1.00 38.56 88 ASP A C 1
ATOM 669 O O . ASP A 1 88 ? -11.166 -17.183 8.611 1.00 38.56 88 ASP A O 1
ATOM 673 N N . ALA A 1 89 ? -9.013 -16.668 8.412 1.00 38.78 89 ALA A N 1
ATOM 674 C CA . ALA A 1 89 ? -8.884 -16.862 6.991 1.00 38.78 89 ALA A CA 1
ATOM 675 C C . ALA A 1 89 ? -8.412 -18.304 6.838 1.00 38.78 89 ALA A C 1
ATOM 677 O O . ALA A 1 89 ? -7.255 -18.615 7.131 1.00 38.78 89 ALA A O 1
ATOM 678 N N . GLY A 1 90 ? -9.332 -19.187 6.443 1.00 37.03 90 GLY A N 1
ATOM 679 C CA . GLY A 1 90 ? -9.122 -20.625 6.305 1.00 37.03 90 GLY A CA 1
ATOM 680 C C . GLY A 1 90 ? -7.784 -20.981 5.650 1.00 37.03 90 GLY A C 1
ATOM 681 O O . GLY A 1 90 ? -7.658 -21.077 4.428 1.00 37.03 90 GLY A O 1
ATOM 682 N N . ARG A 1 91 ? -6.768 -21.231 6.480 1.00 36.34 91 ARG A N 1
ATOM 683 C CA . ARG A 1 91 ? -5.430 -21.635 6.053 1.00 36.34 91 ARG A CA 1
ATOM 684 C C . ARG A 1 91 ? -5.449 -23.110 5.673 1.00 36.34 91 ARG A C 1
ATOM 686 O O . ARG A 1 91 ? -5.200 -23.987 6.498 1.00 36.34 91 ARG A O 1
ATOM 693 N N . LYS A 1 92 ? -5.616 -23.406 4.382 1.00 33.88 92 LYS A N 1
ATOM 694 C CA . LYS A 1 92 ? -4.999 -24.612 3.808 1.00 33.88 92 LYS A CA 1
ATOM 695 C C . LYS A 1 92 ? -3.516 -24.334 3.579 1.00 33.88 92 LYS A C 1
ATOM 697 O O . LYS A 1 92 ? -3.092 -23.931 2.502 1.00 33.88 92 LYS A O 1
ATOM 702 N N . SER A 1 93 ? -2.739 -24.567 4.632 1.00 35.69 93 SER A N 1
ATOM 703 C CA . SER A 1 93 ? -1.281 -24.681 4.602 1.00 35.69 93 SER A CA 1
ATOM 704 C C . SER A 1 93 ? -0.843 -25.658 3.498 1.00 35.69 93 SER A C 1
ATOM 706 O O . SER A 1 93 ? -1.035 -26.869 3.607 1.00 35.69 93 SER A O 1
ATOM 708 N N . LYS A 1 94 ? -0.252 -25.140 2.414 1.00 40.66 94 LYS A N 1
ATOM 709 C CA . LYS A 1 94 ? 0.621 -25.920 1.527 1.00 40.66 94 LYS A CA 1
ATOM 710 C C . LYS A 1 94 ? 2.065 -25.597 1.877 1.00 40.66 94 LYS A C 1
ATOM 712 O O . LYS A 1 94 ? 2.684 -24.680 1.349 1.00 40.66 94 LYS A O 1
ATOM 717 N N . GLN A 1 95 ? 2.579 -26.415 2.780 1.00 37.03 95 GLN A N 1
ATOM 718 C CA . GLN A 1 95 ? 3.983 -26.603 3.099 1.00 37.03 95 GLN A CA 1
ATOM 719 C C . GLN A 1 95 ? 4.785 -26.855 1.804 1.00 37.03 95 GLN A C 1
ATOM 721 O O . GLN A 1 95 ? 4.745 -27.947 1.237 1.00 37.03 95 GLN A O 1
ATOM 726 N N . ARG A 1 96 ? 5.505 -25.847 1.294 1.00 34.84 96 ARG A N 1
ATOM 727 C CA . ARG A 1 96 ? 6.506 -26.046 0.234 1.00 34.84 96 ARG A CA 1
ATOM 728 C C . ARG A 1 96 ? 7.886 -26.137 0.868 1.00 34.84 96 ARG A C 1
ATOM 730 O O . ARG A 1 96 ? 8.467 -25.150 1.304 1.00 34.84 96 ARG A O 1
ATOM 737 N N . HIS A 1 97 ? 8.395 -27.363 0.903 1.00 35.00 97 HIS A N 1
ATOM 738 C CA . HIS A 1 97 ? 9.764 -27.686 1.272 1.00 35.00 97 HIS A CA 1
ATOM 739 C C . HIS A 1 97 ? 10.759 -26.958 0.352 1.00 35.00 97 HIS A C 1
ATOM 741 O O . HIS A 1 97 ? 10.817 -27.215 -0.851 1.00 35.00 97 HIS A O 1
ATOM 747 N N . ARG A 1 98 ? 11.568 -26.065 0.935 1.00 33.66 98 ARG A N 1
ATOM 748 C CA . ARG A 1 98 ? 12.807 -25.545 0.339 1.00 33.66 98 ARG A CA 1
ATOM 749 C C . ARG A 1 98 ? 13.819 -26.693 0.256 1.00 33.66 98 ARG A C 1
ATOM 751 O O . ARG A 1 98 ? 14.349 -27.128 1.275 1.00 33.66 98 ARG A O 1
ATOM 758 N N . ALA A 1 99 ? 14.089 -27.187 -0.950 1.00 31.75 99 ALA A N 1
ATOM 759 C CA . ALA A 1 99 ? 15.188 -28.114 -1.195 1.00 31.75 99 ALA A CA 1
ATOM 760 C C . ALA A 1 99 ? 16.480 -27.327 -1.453 1.00 31.75 99 ALA A C 1
ATOM 762 O O . ALA A 1 99 ? 16.634 -26.659 -2.474 1.00 31.75 99 ALA A O 1
ATOM 763 N N . HIS A 1 100 ? 17.413 -27.421 -0.507 1.00 32.28 100 HIS A N 1
ATOM 764 C CA . HIS A 1 100 ? 18.808 -27.036 -0.681 1.00 32.28 100 HIS A CA 1
ATOM 765 C C . HIS A 1 100 ? 19.472 -27.938 -1.731 1.00 32.28 100 HIS A C 1
ATOM 767 O O . HIS A 1 100 ? 19.591 -29.142 -1.514 1.00 32.28 100 HIS A O 1
ATOM 773 N N . HIS A 1 101 ? 20.006 -27.365 -2.811 1.00 35.09 101 HIS A N 1
ATOM 774 C CA . HIS A 1 101 ? 21.036 -28.027 -3.611 1.00 35.09 101 HIS A CA 1
ATOM 775 C C . HIS A 1 101 ? 22.348 -27.247 -3.532 1.00 35.09 101 HIS A C 1
ATOM 777 O O . HIS A 1 101 ? 22.615 -26.320 -4.286 1.00 35.09 101 HIS A O 1
ATOM 783 N N . SER A 1 102 ? 23.184 -27.680 -2.590 1.00 33.75 102 SER A N 1
ATOM 784 C CA . SER A 1 102 ? 24.628 -27.476 -2.614 1.00 33.75 102 SER A CA 1
ATOM 785 C C . SER A 1 102 ? 25.234 -28.524 -3.542 1.00 33.75 102 SER A C 1
ATOM 787 O O . SER A 1 102 ? 25.098 -29.719 -3.272 1.00 33.75 102 SER A O 1
ATOM 789 N N . ARG A 1 103 ? 25.923 -28.114 -4.613 1.00 36.22 103 ARG A N 1
ATOM 790 C CA . ARG A 1 103 ? 26.981 -28.941 -5.205 1.00 36.22 103 ARG A CA 1
ATOM 791 C C . ARG A 1 103 ? 28.192 -28.106 -5.594 1.00 36.22 103 ARG A C 1
ATOM 793 O O . ARG A 1 103 ? 28.113 -26.985 -6.077 1.00 36.22 103 ARG A O 1
ATOM 800 N N . LYS A 1 104 ? 29.318 -28.716 -5.256 1.00 33.44 104 LYS A N 1
ATOM 801 C CA . LYS A 1 104 ? 30.651 -28.185 -5.026 1.00 33.44 104 LYS A CA 1
ATOM 802 C C . LYS A 1 104 ? 31.518 -28.434 -6.264 1.00 33.44 104 LYS A C 1
ATOM 804 O O . LYS A 1 104 ? 31.326 -29.417 -6.971 1.00 33.44 104 LYS A O 1
ATOM 809 N N . ARG A 1 105 ? 32.475 -27.526 -6.451 1.00 31.17 105 ARG A N 1
ATOM 810 C CA . ARG A 1 105 ? 33.590 -27.491 -7.413 1.00 31.17 105 ARG A CA 1
ATOM 811 C C . ARG A 1 105 ? 34.216 -28.847 -7.783 1.00 31.17 105 ARG A C 1
ATOM 813 O O . ARG A 1 105 ? 34.452 -29.677 -6.909 1.00 31.17 105 ARG A O 1
ATOM 820 N N . GLY A 1 106 ? 34.672 -28.938 -9.033 1.00 31.83 106 GLY A N 1
ATOM 821 C CA . GLY A 1 106 ? 35.730 -29.844 -9.485 1.00 31.83 106 GLY A CA 1
ATOM 822 C C . GLY A 1 106 ? 36.475 -29.242 -10.682 1.00 31.83 106 GLY A C 1
ATOM 823 O O . GLY A 1 106 ? 35.871 -28.987 -11.717 1.00 31.83 106 GLY A O 1
ATOM 824 N N . SER A 1 107 ? 37.772 -28.984 -10.515 1.00 32.34 107 SER A N 1
ATOM 825 C CA . SER A 1 107 ? 38.699 -28.443 -11.518 1.00 32.34 107 SER A CA 1
ATOM 826 C C . SER A 1 107 ? 39.554 -29.569 -12.114 1.00 32.34 107 SER A C 1
ATOM 828 O O . SER A 1 107 ? 40.087 -30.336 -11.316 1.00 32.34 107 SER A O 1
ATOM 830 N N . ARG A 1 108 ? 39.786 -29.611 -13.442 1.00 30.45 108 ARG A N 1
ATOM 831 C CA . ARG A 1 108 ? 41.117 -29.842 -14.075 1.00 30.45 108 ARG A CA 1
ATOM 832 C C . ARG A 1 108 ? 41.083 -29.867 -15.622 1.00 30.45 108 ARG A C 1
ATOM 834 O O . ARG A 1 108 ? 40.466 -30.740 -16.206 1.00 30.45 108 ARG A O 1
ATOM 841 N N . ALA A 1 109 ? 41.785 -28.890 -16.203 1.00 31.03 109 ALA A N 1
ATOM 842 C CA . ALA A 1 109 ? 42.851 -28.931 -17.223 1.00 31.03 109 ALA A CA 1
ATOM 843 C C . ALA A 1 109 ? 42.815 -29.824 -18.496 1.00 31.03 109 ALA A C 1
ATOM 845 O O . ALA A 1 109 ? 42.703 -31.039 -18.402 1.00 31.03 109 ALA A O 1
ATOM 846 N N . HIS A 1 110 ? 43.183 -29.144 -19.602 1.00 33.16 110 HIS A N 1
ATOM 847 C CA . HIS A 1 110 ? 43.939 -29.546 -20.812 1.00 33.16 110 HIS A CA 1
ATOM 848 C C . HIS A 1 110 ? 43.334 -30.564 -21.801 1.00 33.16 110 HIS A C 1
ATOM 850 O O . HIS A 1 110 ? 43.293 -31.749 -21.508 1.00 33.16 110 HIS A O 1
ATOM 856 N N . ASP A 1 111 ? 42.975 -30.108 -23.014 1.00 30.95 111 ASP A N 1
ATOM 857 C CA . ASP A 1 111 ? 43.796 -30.305 -24.233 1.00 30.95 111 ASP A CA 1
ATOM 858 C C . ASP A 1 111 ? 43.228 -29.535 -25.455 1.00 30.95 111 ASP A C 1
ATOM 860 O O . ASP A 1 111 ? 42.022 -29.514 -25.690 1.00 30.95 111 ASP A O 1
ATOM 864 N N . THR A 1 112 ? 44.112 -28.883 -26.215 1.00 31.88 112 THR A N 1
ATOM 865 C CA . THR A 1 112 ? 43.936 -28.346 -27.590 1.00 31.88 112 THR A CA 1
ATOM 866 C C . THR A 1 112 ? 44.535 -29.371 -28.579 1.00 31.88 112 THR A C 1
ATOM 868 O O . THR A 1 112 ? 45.338 -30.183 -28.117 1.00 31.88 112 THR A O 1
ATOM 871 N N . PRO A 1 113 ? 44.200 -29.432 -29.897 1.00 42.12 113 PRO A N 1
ATOM 872 C CA . PRO A 1 113 ? 44.393 -28.374 -30.922 1.00 42.12 113 PRO A CA 1
ATOM 873 C C . PRO A 1 113 ? 43.256 -28.398 -31.996 1.00 42.12 113 PRO A C 1
ATOM 875 O O . PRO A 1 113 ? 42.265 -29.085 -31.798 1.00 42.12 113 PRO A O 1
ATOM 878 N N . ASP A 1 114 ? 43.202 -27.712 -33.143 1.00 31.00 114 ASP A N 1
ATOM 879 C CA . ASP A 1 114 ? 44.087 -26.881 -33.966 1.00 31.00 114 ASP A CA 1
ATOM 880 C C . ASP A 1 114 ? 43.198 -26.047 -34.936 1.00 31.00 114 ASP A C 1
ATOM 882 O O . ASP A 1 114 ? 42.110 -26.487 -35.305 1.00 31.00 114 ASP A O 1
ATOM 886 N N . LYS A 1 115 ? 43.722 -24.892 -35.373 1.00 31.03 115 LYS A N 1
ATOM 887 C CA . LYS A 1 115 ? 43.514 -24.136 -36.636 1.00 31.03 115 LYS A CA 1
ATOM 888 C C . LYS A 1 115 ? 42.146 -24.060 -37.340 1.00 31.03 115 LYS A C 1
ATOM 890 O O . LYS A 1 115 ? 41.658 -25.033 -37.909 1.00 31.03 115 LYS A O 1
ATOM 895 N N . ARG A 1 116 ? 41.749 -22.812 -37.633 1.00 34.56 116 ARG A N 1
ATOM 896 C CA . ARG A 1 116 ? 41.828 -22.244 -39.001 1.00 34.56 116 ARG A CA 1
ATOM 897 C C . ARG A 1 116 ? 41.783 -20.712 -38.974 1.00 34.56 116 ARG A C 1
ATOM 899 O O . ARG A 1 116 ? 40.844 -20.111 -38.466 1.00 34.56 116 ARG A O 1
ATOM 906 N N . GLU A 1 117 ? 42.848 -20.138 -39.518 1.00 30.55 117 GLU A N 1
ATOM 907 C CA . GLU A 1 117 ? 43.091 -18.726 -39.809 1.00 30.55 117 GLU A CA 1
ATOM 908 C C . 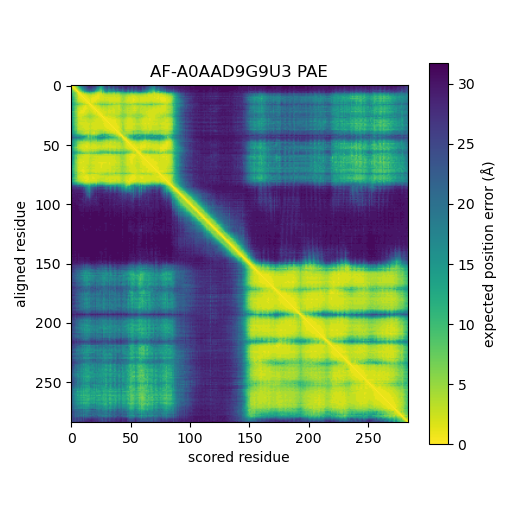GLU A 1 117 ? 42.222 -18.251 -40.978 1.00 30.55 117 GLU A C 1
ATOM 910 O O . GLU A 1 117 ? 42.063 -19.000 -41.937 1.00 30.55 117 GLU A O 1
ATOM 915 N N . TYR A 1 118 ? 41.769 -16.995 -40.949 1.00 32.31 118 TYR A N 1
ATOM 916 C CA . TYR A 1 118 ? 41.690 -16.149 -42.143 1.00 32.31 118 TYR A CA 1
ATOM 917 C C . TYR A 1 118 ? 42.019 -14.697 -41.780 1.00 32.31 118 TYR A C 1
ATOM 919 O O . TYR A 1 118 ? 41.868 -14.252 -40.645 1.00 32.31 118 TYR A O 1
ATOM 927 N N . GLN A 1 119 ? 42.569 -14.019 -42.775 1.00 30.55 119 GLN A N 1
ATOM 928 C CA . GLN A 1 119 ? 43.682 -13.085 -42.712 1.00 30.55 119 GLN A CA 1
ATOM 929 C C . GLN A 1 119 ? 43.202 -11.651 -42.972 1.00 30.55 119 GLN A C 1
ATOM 931 O O . GLN A 1 119 ? 42.343 -11.425 -43.823 1.00 30.55 119 GLN A O 1
ATOM 936 N N . ALA A 1 120 ? 43.778 -10.689 -42.251 1.00 30.00 120 ALA A N 1
ATOM 937 C CA . ALA A 1 120 ? 43.615 -9.264 -42.507 1.00 30.00 120 ALA A CA 1
ATOM 938 C C . ALA A 1 120 ? 44.324 -8.862 -43.811 1.00 30.00 120 ALA A C 1
ATOM 940 O O . ALA A 1 120 ? 45.452 -9.290 -44.062 1.00 30.00 120 ALA A O 1
ATOM 941 N N . VAL A 1 121 ? 43.679 -8.006 -44.606 1.00 32.34 121 VAL A N 1
ATOM 942 C CA . VAL A 1 121 ? 44.285 -7.335 -45.760 1.00 32.34 121 VAL A CA 1
ATOM 943 C C . VAL A 1 121 ? 44.306 -5.839 -45.481 1.00 32.34 121 VAL A C 1
ATOM 945 O O . VAL A 1 121 ? 43.272 -5.195 -45.336 1.00 32.34 121 VAL A O 1
ATOM 948 N N . THR A 1 122 ? 45.520 -5.314 -45.385 1.00 30.06 122 THR A N 1
ATOM 949 C CA . THR A 1 122 ? 45.871 -3.897 -45.439 1.00 30.06 122 THR A CA 1
ATOM 950 C C . THR A 1 122 ? 45.962 -3.437 -46.890 1.00 30.06 122 THR A C 1
ATOM 952 O O . THR A 1 122 ? 46.636 -4.105 -47.673 1.00 30.06 122 THR A O 1
ATOM 955 N N . THR A 1 123 ? 45.441 -2.251 -47.208 1.00 31.17 123 THR A N 1
ATOM 956 C CA . THR A 1 123 ? 46.010 -1.388 -48.255 1.00 31.17 123 THR A CA 1
ATOM 957 C C . THR A 1 123 ? 45.901 0.084 -47.848 1.00 31.17 123 THR A C 1
ATOM 959 O O . THR A 1 123 ? 44.843 0.554 -47.443 1.00 31.17 123 THR A O 1
ATOM 962 N N . THR A 1 124 ? 47.042 0.758 -47.965 1.00 30.33 124 THR A N 1
ATOM 963 C CA . THR A 1 124 ? 47.322 2.204 -48.065 1.00 30.33 124 THR A CA 1
ATOM 964 C C . THR A 1 124 ? 46.413 2.890 -49.111 1.00 30.33 124 THR A C 1
ATOM 966 O O . THR A 1 124 ? 45.898 2.185 -49.973 1.00 30.33 124 THR A O 1
ATOM 969 N N . SER A 1 125 ? 46.134 4.200 -49.135 1.00 34.25 125 SER A N 1
ATOM 970 C CA . SER A 1 125 ? 47.040 5.368 -49.125 1.00 34.25 125 SER A CA 1
ATOM 971 C C . SER A 1 125 ? 46.239 6.697 -49.171 1.00 34.25 125 SER A C 1
ATOM 973 O O . SER A 1 125 ? 45.187 6.723 -49.799 1.00 34.25 125 SER A O 1
ATOM 975 N N . GLU A 1 126 ? 46.822 7.754 -48.576 1.00 33.47 126 GLU A N 1
ATOM 976 C CA . GLU A 1 126 ? 46.867 9.185 -49.001 1.00 33.47 126 GLU A CA 1
ATOM 977 C C . GLU A 1 126 ? 45.542 9.978 -49.140 1.00 33.47 126 GLU A C 1
ATOM 979 O O . GLU A 1 126 ? 44.676 9.648 -49.936 1.00 33.47 126 GLU A O 1
ATOM 984 N N . ALA A 1 127 ? 45.266 10.941 -48.249 1.00 36.41 127 ALA A N 1
ATOM 985 C CA . ALA A 1 127 ? 45.735 12.343 -48.212 1.00 36.41 127 ALA A CA 1
ATOM 986 C C . ALA A 1 127 ? 44.880 13.297 -49.075 1.00 36.41 127 ALA A C 1
ATOM 988 O O . ALA A 1 127 ? 44.968 13.277 -50.297 1.00 36.41 127 ALA A O 1
ATOM 989 N N . ASN A 1 128 ? 44.093 14.151 -48.410 1.00 37.69 128 ASN A N 1
ATOM 990 C CA . ASN A 1 128 ? 43.937 15.559 -48.775 1.00 37.69 128 ASN A CA 1
ATOM 991 C C . ASN A 1 128 ? 43.393 16.345 -47.571 1.00 37.69 128 ASN A C 1
ATOM 993 O O . ASN A 1 128 ? 42.324 16.037 -47.045 1.00 37.69 128 ASN A O 1
ATOM 997 N N . GLU A 1 129 ? 44.195 17.312 -47.136 1.00 44.91 129 GLU A N 1
ATOM 998 C CA . GLU A 1 129 ? 43.820 18.442 -46.290 1.00 44.91 129 GLU A CA 1
ATOM 999 C C . GLU A 1 129 ? 43.045 19.445 -47.152 1.00 44.91 129 GLU A C 1
ATOM 1001 O O . GLU A 1 129 ? 43.414 19.642 -48.307 1.00 44.91 129 GLU A O 1
ATOM 1006 N N . GLU A 1 130 ? 42.002 20.060 -46.600 1.00 44.41 130 GLU A N 1
ATOM 1007 C CA . GLU A 1 130 ? 41.651 21.469 -46.817 1.00 44.41 130 GLU A CA 1
ATOM 1008 C C . GLU A 1 130 ? 40.565 21.857 -45.798 1.00 44.41 130 GLU A C 1
ATOM 1010 O O . GLU A 1 130 ? 39.532 21.197 -45.669 1.00 44.41 130 GLU A O 1
ATOM 1015 N N . ASP A 1 131 ? 40.896 22.885 -45.021 1.00 40.44 131 ASP A N 1
ATOM 1016 C CA . ASP A 1 131 ? 40.095 23.549 -43.998 1.00 40.44 131 ASP A CA 1
ATOM 1017 C C . ASP A 1 131 ? 38.837 24.209 -44.587 1.00 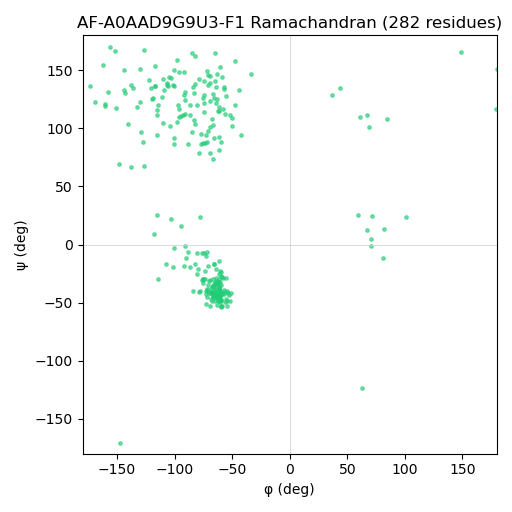40.44 131 ASP A C 1
ATOM 1019 O O . ASP A 1 131 ? 38.901 24.780 -45.671 1.00 40.44 131 ASP A O 1
ATOM 1023 N N . GLU A 1 132 ? 37.736 24.240 -43.830 1.00 45.50 132 GLU A N 1
ATOM 1024 C CA . GLU A 1 132 ? 36.937 25.463 -43.679 1.00 45.50 132 GLU A CA 1
ATOM 1025 C C . GLU A 1 132 ? 36.095 25.411 -42.391 1.00 45.50 132 GLU A C 1
ATOM 1027 O O . GLU A 1 132 ? 35.451 24.419 -42.046 1.00 45.50 132 GLU A O 1
ATOM 1032 N N . ASP A 1 133 ? 36.203 26.511 -41.660 1.00 36.16 133 ASP A N 1
ATOM 1033 C CA . ASP A 1 133 ? 35.801 26.765 -40.288 1.00 36.16 133 ASP A CA 1
ATOM 1034 C C . ASP A 1 133 ? 34.292 27.034 -40.105 1.00 36.16 133 ASP A C 1
ATOM 1036 O O . ASP A 1 133 ? 33.683 27.789 -40.857 1.00 36.16 133 ASP A O 1
ATOM 1040 N N . VAL A 1 134 ? 33.775 26.517 -38.982 1.00 39.03 134 VAL A N 1
ATOM 1041 C CA . VAL A 1 134 ? 32.796 27.144 -38.068 1.00 39.03 134 VAL A CA 1
ATOM 1042 C C . VAL A 1 134 ? 31.362 27.348 -38.584 1.00 39.03 134 VAL A C 1
ATOM 1044 O O . VAL A 1 134 ? 31.027 28.371 -39.173 1.00 39.03 134 VAL A O 1
ATOM 1047 N N . ASP A 1 135 ? 30.466 26.449 -38.162 1.00 34.09 135 ASP A N 1
ATOM 1048 C CA . ASP A 1 135 ? 29.103 26.843 -37.781 1.00 34.09 135 ASP A CA 1
ATOM 1049 C C . ASP A 1 135 ? 28.795 26.250 -36.395 1.00 34.09 135 ASP A C 1
ATOM 1051 O O . ASP A 1 135 ? 28.510 25.063 -36.221 1.00 34.09 135 ASP A O 1
ATOM 1055 N N . ASP A 1 136 ? 28.985 27.098 -35.388 1.00 36.91 136 ASP A N 1
ATOM 1056 C CA . ASP A 1 136 ? 28.659 26.879 -33.984 1.00 36.91 136 ASP A CA 1
ATOM 1057 C C . ASP A 1 136 ? 27.140 27.010 -33.817 1.00 36.91 136 ASP A C 1
ATOM 1059 O O . ASP A 1 136 ? 26.611 28.088 -33.554 1.00 36.91 136 ASP A O 1
ATOM 1063 N N . PHE A 1 137 ? 26.415 25.911 -34.022 1.00 33.44 137 PHE A N 1
ATOM 1064 C CA . PHE A 1 137 ? 25.044 25.778 -33.535 1.00 33.44 137 PHE A CA 1
ATOM 1065 C C . PHE A 1 137 ? 25.069 24.937 -32.259 1.00 33.44 137 PHE A C 1
ATOM 1067 O O . PHE A 1 137 ? 24.883 23.720 -32.279 1.00 33.44 137 PHE A O 1
ATOM 1074 N N . GLU A 1 138 ? 25.294 25.607 -31.125 1.00 38.62 138 GLU A N 1
ATOM 1075 C CA . GLU A 1 138 ? 24.867 25.116 -29.815 1.00 38.62 138 GLU A CA 1
ATOM 1076 C C . GLU A 1 138 ? 23.337 24.956 -29.826 1.00 38.62 138 GLU A C 1
ATOM 1078 O O . GLU A 1 138 ? 22.580 25.860 -29.456 1.00 38.62 138 GLU A O 1
ATOM 1083 N N . GLU A 1 139 ? 22.852 23.792 -30.252 1.00 36.97 139 GLU A N 1
ATOM 1084 C CA . GLU A 1 139 ? 21.466 23.400 -30.037 1.00 36.97 139 GLU A CA 1
ATOM 1085 C C . GLU A 1 139 ? 21.312 23.046 -28.550 1.00 36.97 139 GLU A C 1
ATOM 1087 O O . GLU A 1 139 ? 21.515 21.920 -28.098 1.00 36.97 139 GLU A O 1
ATOM 1092 N N . LYS A 1 140 ? 21.024 24.079 -27.751 1.00 34.97 140 LYS A N 1
ATOM 1093 C CA . LYS A 1 140 ? 20.533 23.944 -26.380 1.00 34.97 140 LYS A CA 1
ATOM 1094 C C . LYS A 1 140 ? 19.201 23.201 -26.413 1.00 34.97 140 LYS A C 1
ATOM 10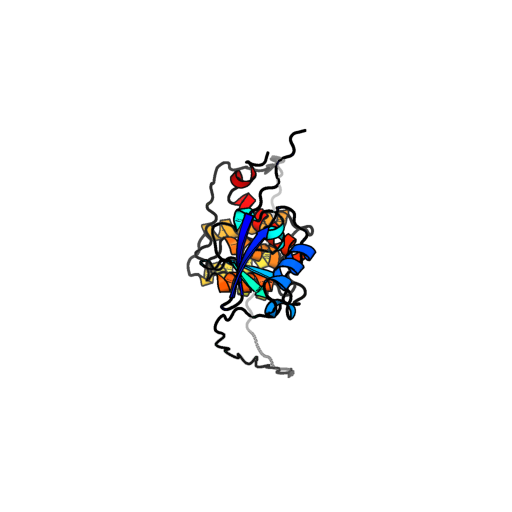96 O O . LYS A 1 140 ? 18.146 23.824 -26.526 1.00 34.97 140 LYS A O 1
ATOM 1101 N N . GLU A 1 141 ? 19.232 21.882 -26.276 1.00 35.12 141 GLU A N 1
ATOM 1102 C CA . GLU A 1 141 ? 18.045 21.130 -25.880 1.00 35.12 141 GLU A CA 1
ATOM 1103 C C . GLU A 1 141 ? 17.749 21.402 -24.397 1.00 35.12 141 GLU A C 1
ATOM 1105 O O . GLU A 1 141 ? 18.206 20.708 -23.492 1.00 35.12 141 GLU A O 1
ATOM 1110 N N . GLU A 1 142 ? 16.968 22.453 -24.155 1.00 31.58 142 GLU A N 1
ATOM 1111 C CA . GLU A 1 142 ? 16.222 22.659 -22.915 1.00 31.58 142 GLU A CA 1
ATOM 1112 C C . GLU A 1 142 ? 14.705 22.657 -23.202 1.00 31.58 142 GLU A C 1
ATOM 1114 O O . GLU A 1 142 ? 14.261 22.868 -24.332 1.00 31.58 142 GLU A O 1
ATOM 1119 N N . PRO A 1 143 ? 13.889 22.298 -22.202 1.00 34.50 143 PRO A N 1
ATOM 1120 C CA . PRO A 1 143 ? 12.991 21.154 -22.261 1.00 34.50 143 PRO A CA 1
ATOM 1121 C C . PRO A 1 143 ? 11.670 21.475 -22.958 1.00 34.50 143 PRO A C 1
ATOM 1123 O O . PRO A 1 143 ? 10.949 22.398 -22.574 1.00 34.50 143 PRO A O 1
ATOM 1126 N N . GLN A 1 144 ? 11.277 20.636 -23.918 1.00 31.50 144 GLN A N 1
ATOM 1127 C CA . GLN A 1 144 ? 9.907 20.651 -24.416 1.00 31.50 144 GLN A CA 1
ATOM 1128 C C . GLN A 1 144 ? 8.973 20.048 -23.363 1.00 31.50 144 GLN A C 1
ATOM 1130 O O . GLN A 1 144 ? 8.771 18.839 -23.275 1.00 31.50 144 GLN A O 1
ATOM 1135 N N . VAL A 1 145 ? 8.388 20.928 -22.551 1.00 39.50 145 VAL A N 1
ATOM 1136 C CA . VAL A 1 145 ? 7.189 20.641 -21.766 1.00 39.50 145 VAL A CA 1
ATOM 1137 C C . VAL A 1 145 ? 6.046 20.429 -22.760 1.00 39.50 145 VAL A C 1
ATOM 1139 O O . VAL A 1 145 ? 5.390 21.379 -23.183 1.00 39.50 145 VAL A O 1
ATOM 1142 N N . SER A 1 146 ? 5.822 19.180 -23.175 1.00 36.19 146 SER A N 1
ATOM 1143 C CA . SER A 1 146 ? 4.616 18.809 -23.910 1.00 36.19 146 SER A CA 1
ATOM 1144 C C . SER A 1 146 ? 3.430 18.854 -22.950 1.00 36.19 146 SER A C 1
ATOM 1146 O O . SER A 1 146 ? 3.184 17.935 -22.168 1.00 36.19 146 SER A O 1
ATOM 1148 N N . SER A 1 147 ? 2.712 19.967 -22.991 1.00 35.22 147 SER A N 1
ATOM 1149 C CA . SER A 1 147 ? 1.380 20.114 -22.426 1.00 35.22 147 SER A CA 1
ATOM 1150 C C . SER A 1 147 ? 0.424 19.058 -22.995 1.00 35.22 147 SER A C 1
ATOM 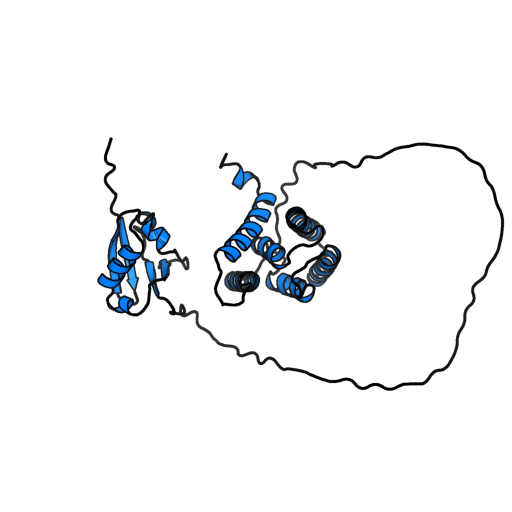1152 O O . SER A 1 147 ? 0.256 18.991 -24.212 1.00 35.22 147 SER A O 1
ATOM 1154 N N . GLY A 1 148 ? -0.265 18.326 -22.116 1.00 37.78 148 GLY A N 1
ATOM 1155 C CA . GLY A 1 148 ? -1.600 17.794 -22.420 1.00 37.78 148 GLY A CA 1
ATOM 1156 C C . GLY A 1 148 ? -1.721 16.325 -22.820 1.00 37.78 148 GLY A C 1
ATOM 1157 O O . GLY A 1 148 ? -2.705 15.970 -23.453 1.00 37.78 148 GLY A O 1
ATOM 1158 N N . ASP A 1 149 ? -0.778 15.473 -22.437 1.00 42.72 149 ASP A N 1
ATOM 1159 C CA . ASP A 1 149 ? -0.977 14.023 -22.458 1.00 42.72 149 ASP A CA 1
ATOM 1160 C C . ASP A 1 149 ? -1.599 13.628 -21.094 1.00 42.72 149 ASP A C 1
ATOM 1162 O O . ASP A 1 149 ? -0.870 13.319 -20.145 1.00 42.72 149 ASP A O 1
ATOM 1166 N N . GLU A 1 150 ? -2.935 13.687 -20.959 1.00 51.44 150 GLU A N 1
ATOM 1167 C CA . GLU A 1 150 ? -3.667 12.942 -19.913 1.00 51.44 150 GLU A CA 1
ATOM 1168 C C . GLU A 1 150 ? -3.401 11.450 -20.155 1.00 51.44 150 GLU A C 1
ATOM 1170 O O . GLU A 1 150 ? -4.131 10.745 -20.848 1.00 51.44 150 GLU A O 1
ATOM 1175 N N . LEU A 1 151 ? -2.249 10.988 -19.681 1.00 53.16 151 LEU A N 1
ATOM 1176 C CA . LEU A 1 151 ? -1.840 9.601 -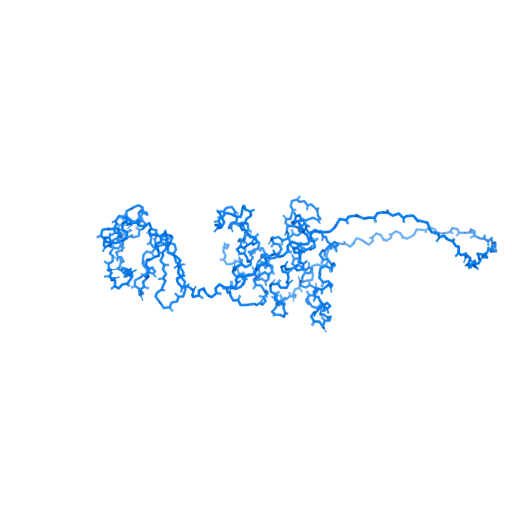19.783 1.00 53.16 151 LEU A CA 1
ATOM 1177 C C . LEU A 1 151 ? -2.457 8.884 -18.601 1.00 53.16 151 LEU A C 1
ATOM 1179 O O . LEU A 1 151 ? -1.908 8.916 -17.501 1.00 53.16 151 LEU A O 1
ATOM 1183 N N . ASP A 1 152 ? -3.593 8.252 -18.866 1.00 64.25 152 ASP A N 1
ATOM 1184 C CA . ASP A 1 152 ? -4.156 7.236 -17.993 1.00 64.25 152 ASP A CA 1
ATOM 1185 C C . ASP A 1 152 ? -3.061 6.202 -17.705 1.00 64.25 152 ASP A C 1
ATOM 1187 O O . ASP A 1 152 ? -2.553 5.538 -18.620 1.00 64.25 152 ASP A O 1
ATOM 1191 N N . ILE A 1 153 ? -2.593 6.155 -16.453 1.00 70.56 153 ILE A N 1
ATOM 1192 C CA . ILE A 1 153 ? -1.564 5.201 -16.050 1.00 70.56 153 ILE A CA 1
ATOM 1193 C C . ILE A 1 153 ? -2.245 3.842 -15.849 1.00 70.56 153 ILE A C 1
ATOM 1195 O O . ILE A 1 153 ? -2.510 3.432 -14.729 1.00 70.56 153 ILE A O 1
ATOM 1199 N N . ASP A 1 154 ? -2.531 3.134 -16.935 1.00 71.62 154 ASP 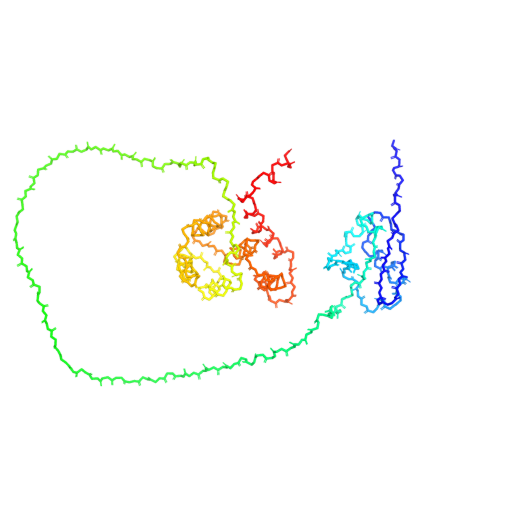A N 1
ATOM 1200 C CA . ASP A 1 154 ? -3.034 1.766 -16.922 1.00 71.62 154 ASP A CA 1
ATOM 1201 C C . ASP A 1 154 ? -1.910 0.714 -17.056 1.00 71.62 154 ASP A C 1
ATOM 1203 O O . ASP A 1 154 ? -1.284 0.561 -18.106 1.00 71.62 154 ASP A O 1
ATOM 1207 N N . LEU A 1 155 ? -1.649 -0.026 -15.973 1.00 80.00 155 LEU A N 1
ATOM 1208 C CA . LEU A 1 155 ? -0.758 -1.194 -15.957 1.00 80.00 155 LEU A CA 1
ATOM 1209 C C . LEU A 1 155 ? -1.528 -2.488 -15.641 1.00 80.00 155 LEU A C 1
ATOM 1211 O O . LEU A 1 155 ? -0.944 -3.453 -15.142 1.00 80.00 155 LEU A O 1
ATOM 1215 N N . THR A 1 156 ? -2.832 -2.530 -15.928 1.00 76.75 156 THR A N 1
ATOM 1216 C CA . THR A 1 156 ? -3.695 -3.678 -15.610 1.00 76.75 156 THR A CA 1
ATOM 1217 C C . THR A 1 156 ? -3.350 -4.953 -16.387 1.00 76.75 156 THR A C 1
ATOM 1219 O O . THR A 1 156 ? -3.695 -6.049 -15.952 1.00 76.75 156 THR A O 1
ATOM 1222 N N . ASP A 1 157 ? -2.590 -4.852 -17.475 1.00 81.44 157 ASP A N 1
ATOM 1223 C CA . ASP A 1 157 ? -2.058 -6.017 -18.191 1.00 81.44 157 ASP A CA 1
ATOM 1224 C C . ASP A 1 157 ? -0.854 -6.673 -17.481 1.00 81.44 157 ASP A C 1
ATOM 1226 O O . ASP A 1 157 ? -0.388 -7.738 -17.896 1.00 81.44 157 ASP A O 1
ATOM 1230 N N . PHE A 1 158 ? -0.334 -6.065 -16.406 1.00 85.19 158 PHE A N 1
ATOM 1231 C CA . PHE A 1 158 ? 0.840 -6.548 -15.680 1.00 85.19 158 PHE A CA 1
ATOM 1232 C C . PHE A 1 158 ? 0.488 -6.982 -14.258 1.00 85.19 158 PHE A C 1
ATOM 1234 O O . PHE A 1 158 ? 0.052 -6.187 -13.425 1.00 85.19 158 PHE A O 1
ATOM 1241 N N . GLU A 1 159 ? 0.741 -8.255 -13.959 1.00 88.62 159 GLU A N 1
ATOM 1242 C CA . GLU A 1 159 ? 0.543 -8.822 -12.627 1.00 88.62 159 GLU A CA 1
ATOM 1243 C C . GLU A 1 159 ? 1.662 -8.382 -11.668 1.00 88.62 159 GLU A C 1
ATOM 1245 O O . GLU A 1 159 ? 2.850 -8.613 -11.925 1.00 88.62 159 GLU A O 1
ATOM 1250 N N . LEU A 1 160 ? 1.295 -7.804 -10.517 1.00 89.81 160 LEU A N 1
ATOM 1251 C CA . LEU A 1 160 ? 2.261 -7.389 -9.491 1.00 89.81 160 LEU A CA 1
ATOM 1252 C C . LEU A 1 160 ? 3.233 -8.515 -9.070 1.00 89.81 160 LEU A C 1
ATOM 1254 O O . LEU A 1 160 ? 4.435 -8.245 -9.015 1.00 89.81 160 LEU A O 1
ATOM 1258 N N . PRO A 1 161 ? 2.798 -9.774 -8.845 1.00 89.44 161 PRO A N 1
ATOM 1259 C CA . PRO A 1 161 ? 3.711 -10.880 -8.537 1.00 89.44 161 PRO A CA 1
ATOM 1260 C C . PRO A 1 161 ? 4.820 -11.080 -9.574 1.00 89.44 161 PRO A C 1
ATOM 1262 O O . PRO A 1 161 ? 5.974 -11.335 -9.214 1.00 89.44 161 PRO A O 1
ATOM 1265 N N . GLN A 1 162 ? 4.501 -10.946 -10.865 1.00 89.62 162 GLN A N 1
ATOM 1266 C CA . GLN A 1 162 ? 5.487 -11.071 -11.937 1.00 89.62 162 GLN A CA 1
ATOM 1267 C C . GLN A 1 162 ? 6.504 -9.930 -11.870 1.00 89.62 162 GLN A C 1
ATOM 1269 O O . GLN A 1 162 ? 7.710 -10.182 -11.961 1.00 89.62 162 GLN A O 1
ATOM 1274 N N . LEU A 1 163 ? 6.029 -8.695 -11.679 1.00 91.44 163 LEU A N 1
ATOM 1275 C CA . LEU A 1 163 ? 6.879 -7.512 -11.554 1.00 91.44 163 LEU A CA 1
ATOM 1276 C C . LEU A 1 163 ? 7.841 -7.661 -10.371 1.00 91.44 163 LEU A C 1
ATOM 1278 O O . LEU A 1 163 ? 9.057 -7.602 -10.562 1.00 91.44 163 LEU A O 1
ATOM 1282 N N . VAL A 1 164 ? 7.311 -7.953 -9.179 1.00 90.88 164 VAL A N 1
ATOM 1283 C CA . VAL A 1 164 ? 8.106 -8.155 -7.958 1.00 90.88 164 VAL A CA 1
ATOM 1284 C C . VAL A 1 164 ? 9.169 -9.225 -8.186 1.00 90.88 164 VAL A C 1
ATOM 1286 O O . VAL A 1 164 ? 10.350 -8.995 -7.937 1.00 90.88 164 VAL A O 1
ATOM 1289 N N . ASN A 1 165 ? 8.788 -10.375 -8.744 1.00 91.19 165 ASN A N 1
ATOM 1290 C CA . ASN A 1 165 ? 9.724 -11.467 -8.977 1.00 91.19 165 ASN A CA 1
ATOM 1291 C C . ASN A 1 165 ? 10.852 -11.087 -9.953 1.00 91.19 165 ASN A C 1
ATOM 1293 O O . ASN A 1 165 ? 12.007 -11.434 -9.718 1.00 91.19 165 ASN A O 1
ATOM 1297 N N . VAL A 1 166 ? 10.554 -10.372 -11.043 1.00 93.19 166 VAL A N 1
ATOM 1298 C CA . VAL A 1 166 ? 11.582 -9.966 -12.015 1.00 93.19 166 VAL A CA 1
ATOM 1299 C C . VAL A 1 166 ? 12.537 -8.932 -11.420 1.00 93.19 166 VAL A C 1
ATOM 1301 O O . VAL A 1 166 ? 13.753 -9.095 -11.545 1.00 93.19 166 VAL A O 1
ATOM 1304 N N . PHE A 1 167 ? 12.008 -7.897 -10.767 1.00 93.19 167 PHE A N 1
ATOM 1305 C CA . PHE A 1 167 ? 12.811 -6.797 -10.238 1.00 93.19 167 PHE A CA 1
ATOM 1306 C C . PHE A 1 167 ? 13.637 -7.210 -9.013 1.00 93.19 167 PHE A C 1
ATOM 1308 O O . PHE A 1 167 ? 14.840 -6.952 -8.986 1.00 93.19 167 PHE A O 1
ATOM 1315 N N . ILE A 1 168 ? 13.055 -7.935 -8.051 1.00 90.69 168 ILE A N 1
ATOM 1316 C CA . ILE A 1 168 ? 13.782 -8.399 -6.856 1.00 90.69 168 ILE A CA 1
ATOM 1317 C C . ILE A 1 168 ? 14.884 -9.403 -7.225 1.00 90.69 168 ILE A C 1
ATOM 1319 O O . ILE A 1 168 ? 15.985 -9.338 -6.682 1.00 90.69 168 ILE A O 1
ATOM 1323 N N . GLN A 1 169 ? 14.648 -10.297 -8.197 1.00 90.12 169 GLN A N 1
ATOM 1324 C CA . GLN A 1 169 ? 15.699 -11.207 -8.678 1.00 90.12 169 GLN A CA 1
ATOM 1325 C C . GLN A 1 169 ? 16.870 -10.471 -9.339 1.00 90.12 169 GLN A C 1
ATOM 1327 O O . GLN A 1 169 ? 18.009 -10.932 -9.252 1.00 90.12 169 GLN A O 1
ATOM 1332 N N . ALA A 1 170 ? 16.602 -9.362 -10.030 1.00 89.25 170 ALA A N 1
ATOM 1333 C CA . ALA A 1 170 ? 17.633 -8.575 -10.696 1.00 89.25 170 ALA A CA 1
ATOM 1334 C C . ALA A 1 170 ? 18.388 -7.640 -9.736 1.00 89.25 170 ALA A C 1
ATOM 1336 O O . ALA A 1 170 ? 19.547 -7.320 -10.003 1.00 89.25 170 ALA A O 1
ATOM 1337 N N . CYS A 1 171 ? 17.755 -7.252 -8.624 1.00 88.62 171 CYS A N 1
ATOM 1338 C CA . CYS A 1 171 ? 18.258 -6.289 -7.645 1.00 88.62 171 CYS A CA 1
ATOM 1339 C C . CYS A 1 171 ? 18.249 -6.865 -6.215 1.00 88.62 171 CYS A C 1
ATOM 1341 O O . CYS A 1 171 ? 17.524 -6.363 -5.357 1.00 88.62 171 CYS A O 1
ATOM 1343 N N . PRO A 1 172 ? 19.084 -7.875 -5.898 1.00 81.25 172 PRO A N 1
ATOM 1344 C CA . PRO A 1 172 ? 19.118 -8.476 -4.559 1.00 81.25 172 PRO A CA 1
ATOM 1345 C C . PRO A 1 172 ? 19.602 -7.510 -3.465 1.00 81.25 172 PRO A C 1
ATOM 1347 O O . PRO A 1 172 ? 19.429 -7.784 -2.283 1.00 81.25 172 PRO A O 1
ATOM 1350 N N . THR A 1 173 ? 20.241 -6.402 -3.845 1.00 83.19 173 THR A N 1
ATOM 1351 C CA . THR A 1 173 ? 20.709 -5.345 -2.937 1.00 83.19 173 THR A CA 1
ATOM 1352 C C . THR A 1 173 ? 19.660 -4.263 -2.674 1.00 83.19 173 THR A C 1
ATOM 1354 O O . THR A 1 173 ? 19.930 -3.358 -1.892 1.00 83.19 173 THR A O 1
ATOM 1357 N N . GLY A 1 174 ? 18.515 -4.299 -3.363 1.00 84.81 174 GLY A N 1
ATOM 1358 C CA . GLY A 1 174 ? 17.500 -3.243 -3.325 1.00 84.81 174 GLY A CA 1
ATOM 1359 C C . GLY A 1 174 ? 17.796 -2.030 -4.219 1.00 84.81 174 GLY A C 1
ATOM 1360 O O . GLY A 1 174 ? 16.907 -1.222 -4.462 1.00 84.81 174 GLY A O 1
ATOM 1361 N N . ALA A 1 175 ? 19.013 -1.913 -4.762 1.00 89.69 175 ALA A N 1
ATOM 1362 C CA . ALA A 1 175 ? 19.394 -0.820 -5.655 1.00 89.69 175 ALA A CA 1
ATOM 1363 C C . ALA A 1 175 ? 19.031 -1.141 -7.114 1.00 89.69 175 ALA A C 1
ATOM 1365 O O . ALA A 1 175 ? 19.532 -2.112 -7.690 1.00 89.69 175 ALA A O 1
ATOM 1366 N N . LEU A 1 176 ? 18.187 -0.305 -7.712 1.00 92.94 176 LEU A N 1
ATOM 1367 C CA . LEU A 1 176 ? 17.744 -0.391 -9.096 1.00 92.94 176 LEU A CA 1
ATOM 1368 C C . LEU A 1 176 ? 18.341 0.767 -9.904 1.00 92.94 176 LEU A C 1
ATOM 1370 O O . LEU A 1 176 ? 17.889 1.906 -9.808 1.00 92.94 176 LEU A O 1
ATOM 1374 N N . ASP A 1 177 ? 19.356 0.462 -10.710 1.00 92.56 177 ASP A N 1
ATOM 1375 C CA . ASP A 1 177 ? 19.907 1.402 -11.688 1.00 92.56 177 ASP A CA 1
ATOM 1376 C C . ASP A 1 177 ? 19.124 1.371 -13.014 1.00 92.56 177 ASP A C 1
ATOM 1378 O O . ASP A 1 177 ? 18.367 0.437 -13.312 1.00 92.56 177 ASP A O 1
ATOM 1382 N N . ARG A 1 178 ? 19.335 2.395 -13.848 1.00 92.38 178 ARG A N 1
ATOM 1383 C CA . ARG A 1 178 ? 18.669 2.539 -15.153 1.00 92.38 178 ARG A CA 1
ATOM 1384 C C . ARG A 1 178 ? 18.893 1.340 -16.081 1.00 92.38 178 ARG A C 1
ATOM 1386 O O . ARG A 1 178 ? 17.984 0.927 -16.804 1.00 92.38 178 ARG A O 1
ATOM 1393 N N . THR A 1 179 ? 20.100 0.782 -16.083 1.00 93.00 179 THR A N 1
ATOM 1394 C CA . THR A 1 179 ? 20.479 -0.339 -16.956 1.00 93.00 179 THR A CA 1
ATOM 1395 C C . THR A 1 179 ? 19.712 -1.603 -16.578 1.00 93.00 179 THR A C 1
ATOM 1397 O O . THR A 1 179 ? 19.151 -2.297 -17.428 1.00 93.00 179 THR A O 1
ATOM 1400 N N . THR A 1 180 ? 19.647 -1.884 -15.283 1.00 93.62 180 THR A N 1
ATOM 1401 C CA . THR A 1 180 ? 18.948 -3.021 -14.701 1.00 93.62 180 THR A CA 1
ATOM 1402 C C . THR A 1 180 ? 17.446 -2.861 -14.859 1.00 93.62 180 THR A C 1
ATOM 1404 O O . THR A 1 180 ? 16.791 -3.823 -15.257 1.00 93.62 180 THR A O 1
ATOM 1407 N N . PHE A 1 181 ? 16.918 -1.651 -14.662 1.00 94.94 181 PHE A N 1
ATOM 1408 C CA . PHE A 1 181 ? 15.527 -1.320 -14.954 1.00 94.94 181 PHE A CA 1
ATOM 1409 C C . PHE A 1 181 ? 15.150 -1.650 -16.404 1.00 94.94 181 PHE A C 1
ATOM 1411 O O . PHE A 1 181 ? 14.210 -2.414 -16.624 1.00 94.94 181 PHE A O 1
ATOM 1418 N N . ASN A 1 182 ? 15.912 -1.160 -17.388 1.00 93.31 182 ASN A N 1
ATOM 1419 C CA . ASN A 1 182 ? 15.635 -1.418 -18.805 1.00 93.31 182 ASN A CA 1
ATOM 1420 C C . ASN A 1 182 ? 15.658 -2.919 -19.132 1.00 93.31 182 ASN A C 1
ATOM 1422 O O . ASN A 1 182 ? 14.767 -3.418 -19.816 1.00 93.31 182 ASN A O 1
ATOM 1426 N N . ARG A 1 183 ? 16.624 -3.662 -18.580 1.00 92.81 183 ARG A N 1
ATOM 1427 C CA . ARG A 1 183 ? 16.713 -5.120 -18.749 1.00 92.81 183 ARG A CA 1
ATOM 1428 C C . ARG A 1 183 ? 15.512 -5.855 -18.143 1.00 92.81 183 ARG A C 1
ATOM 1430 O O . ARG A 1 183 ? 15.001 -6.799 -18.745 1.00 92.81 183 ARG A O 1
ATOM 1437 N N . CYS A 1 184 ? 15.067 -5.454 -16.953 1.00 93.19 184 CYS A N 1
ATOM 1438 C CA . CYS A 1 184 ? 13.871 -6.010 -16.319 1.00 93.19 184 CYS A CA 1
ATOM 1439 C C . CYS A 1 184 ? 12.622 -5.717 -17.149 1.00 93.19 184 CYS A C 1
ATOM 1441 O O . CYS A 1 184 ? 11.832 -6.625 -17.401 1.00 93.19 184 CYS A O 1
ATOM 1443 N N . LEU A 1 185 ? 12.481 -4.479 -17.621 1.00 91.81 185 LEU A N 1
ATOM 1444 C CA . LEU A 1 185 ? 11.358 -4.047 -18.441 1.00 91.81 185 LEU A CA 1
ATOM 1445 C C . LEU A 1 185 ? 11.289 -4.828 -19.758 1.00 91.81 185 LEU A C 1
ATOM 1447 O O . LEU A 1 185 ? 10.233 -5.342 -20.108 1.00 91.81 185 LEU A O 1
ATOM 1451 N N . GLU A 1 186 ? 12.412 -5.010 -20.452 1.00 89.75 186 GLU A N 1
ATOM 1452 C CA . GLU A 1 186 ? 12.472 -5.837 -21.664 1.00 89.75 186 GLU A CA 1
ATOM 1453 C C . GLU A 1 186 ? 12.076 -7.290 -21.396 1.00 89.75 186 GLU A C 1
ATOM 1455 O O . GLU A 1 186 ? 11.354 -7.899 -22.188 1.00 89.75 186 GLU A O 1
ATOM 1460 N N . LYS A 1 187 ? 12.489 -7.849 -20.254 1.00 90.12 187 LYS A N 1
ATOM 1461 C CA . LYS A 1 187 ? 12.076 -9.193 -19.840 1.00 90.12 187 LYS A CA 1
ATOM 1462 C C . LYS A 1 187 ? 10.568 -9.269 -19.578 1.00 90.12 187 LYS A C 1
ATOM 1464 O O . LYS A 1 187 ? 9.940 -10.225 -20.015 1.00 90.12 187 LYS A O 1
ATOM 1469 N N . ILE A 1 188 ? 9.985 -8.276 -18.911 1.00 89.50 188 ILE A N 1
ATOM 1470 C CA . ILE A 1 188 ? 8.543 -8.225 -18.622 1.00 89.50 188 ILE A CA 1
ATOM 1471 C C . ILE A 1 188 ? 7.734 -8.098 -19.923 1.00 89.50 188 ILE A C 1
ATOM 1473 O O . ILE A 1 188 ? 6.835 -8.901 -20.161 1.00 89.50 188 ILE A O 1
ATOM 1477 N N . LEU A 1 189 ? 8.107 -7.162 -20.802 1.00 87.00 189 LEU A N 1
ATOM 1478 C CA . LEU A 1 189 ? 7.414 -6.906 -22.073 1.00 87.00 189 LEU A CA 1
ATOM 1479 C C . LEU A 1 189 ? 7.582 -8.042 -23.097 1.00 87.00 189 LEU A C 1
ATOM 1481 O O . LEU A 1 189 ? 6.703 -8.287 -23.917 1.00 87.00 189 LEU A O 1
ATOM 1485 N N . SER A 1 190 ? 8.707 -8.762 -23.076 1.00 84.69 190 SER A N 1
ATOM 1486 C CA . SER A 1 190 ? 8.885 -9.941 -23.939 1.00 84.69 190 SER A CA 1
ATOM 1487 C C . SER A 1 190 ? 8.105 -11.156 -23.433 1.00 84.69 190 SER A C 1
ATOM 1489 O O . SER A 1 190 ? 7.609 -11.941 -24.240 1.00 84.69 190 SER A O 1
ATOM 1491 N N . GLN A 1 191 ? 7.952 -11.303 -22.113 1.00 80.06 191 GLN A N 1
ATOM 1492 C CA . GLN A 1 191 ? 7.163 -12.376 -21.502 1.00 80.06 191 GLN A CA 1
ATOM 1493 C C . GLN A 1 191 ? 5.654 -12.170 -21.652 1.00 80.06 191 GLN A C 1
ATOM 1495 O O . GLN A 1 191 ? 4.933 -13.159 -21.761 1.00 80.06 191 GLN A O 1
ATOM 1500 N N . SER A 1 192 ? 5.179 -10.922 -21.710 1.00 70.62 192 SER A N 1
ATOM 1501 C CA . SER A 1 192 ? 3.764 -10.610 -21.958 1.00 70.62 192 SER A CA 1
ATOM 1502 C C . SER A 1 192 ? 3.326 -10.881 -23.407 1.00 70.62 192 SER A C 1
ATOM 1504 O O . SER A 1 192 ? 2.142 -10.795 -23.729 1.00 70.62 192 SER A O 1
ATOM 1506 N N . GLY A 1 193 ? 4.256 -11.232 -24.306 1.00 63.97 193 GLY A N 1
ATOM 1507 C CA . GLY A 1 193 ? 3.956 -11.609 -25.691 1.00 63.97 193 GLY A CA 1
ATOM 1508 C C . GLY A 1 193 ? 3.499 -10.450 -26.584 1.00 63.97 193 GLY A C 1
ATOM 1509 O O . GLY A 1 193 ? 3.164 -10.674 -27.748 1.00 63.97 193 GLY A O 1
ATOM 1510 N N . ARG A 1 194 ? 3.505 -9.213 -26.071 1.00 62.19 194 ARG A N 1
ATOM 1511 C CA . ARG A 1 194 ? 3.213 -7.988 -26.817 1.00 62.19 194 ARG A CA 1
ATOM 1512 C C . ARG A 1 194 ? 4.286 -6.956 -26.506 1.00 62.19 194 ARG A C 1
ATOM 1514 O O . ARG A 1 194 ? 4.428 -6.524 -25.368 1.00 62.19 194 ARG A O 1
ATOM 1521 N N . TYR A 1 195 ? 5.021 -6.534 -27.535 1.00 67.44 195 TYR A N 1
ATOM 1522 C CA . TYR A 1 195 ? 5.778 -5.294 -27.434 1.00 67.44 195 TYR A CA 1
ATOM 1523 C C . TYR A 1 195 ? 4.762 -4.161 -27.342 1.00 67.44 195 TYR A C 1
ATOM 1525 O O . TYR A 1 195 ? 4.130 -3.825 -28.342 1.00 67.44 195 TYR A O 1
ATOM 1533 N N . ASP A 1 196 ? 4.573 -3.641 -26.135 1.00 78.88 196 ASP A N 1
ATOM 1534 C CA . ASP A 1 196 ? 3.696 -2.512 -25.871 1.00 78.88 196 ASP A CA 1
ATOM 1535 C C . ASP A 1 196 ? 4.546 -1.243 -25.659 1.00 78.88 196 ASP A C 1
ATOM 1537 O O . ASP A 1 196 ? 5.156 -1.062 -24.595 1.00 78.88 196 ASP A O 1
ATOM 1541 N N . PRO A 1 197 ? 4.634 -0.359 -26.675 1.00 81.12 197 PRO A N 1
ATOM 1542 C CA . PRO A 1 197 ? 5.354 0.904 -26.561 1.00 81.12 197 PRO A CA 1
ATOM 1543 C C . PRO A 1 197 ? 4.764 1.820 -25.484 1.00 81.12 197 PRO A C 1
ATOM 1545 O O . PRO A 1 197 ? 5.505 2.601 -24.884 1.00 81.12 197 PRO A O 1
ATOM 1548 N N . GLN A 1 198 ? 3.455 1.722 -25.235 1.00 82.19 198 GLN A N 1
ATOM 1549 C CA . GLN A 1 198 ? 2.758 2.549 -24.261 1.00 82.19 198 GLN A CA 1
ATOM 1550 C C . GLN A 1 198 ? 3.137 2.116 -22.847 1.00 82.19 198 GLN A C 1
ATOM 1552 O O . GLN A 1 198 ? 3.658 2.937 -22.091 1.00 82.19 198 GLN A O 1
ATOM 1557 N N . ALA A 1 199 ? 3.041 0.820 -22.531 1.00 84.00 199 ALA A N 1
ATOM 1558 C CA . ALA A 1 199 ? 3.528 0.286 -21.258 1.00 84.00 199 ALA A CA 1
ATOM 1559 C C . ALA A 1 199 ? 5.000 0.657 -21.006 1.00 84.00 199 ALA A C 1
ATOM 1561 O O . ALA A 1 199 ? 5.366 1.080 -19.907 1.00 84.00 199 ALA A O 1
ATOM 1562 N N . ARG A 1 200 ? 5.858 0.585 -22.038 1.00 87.81 200 ARG A N 1
ATOM 1563 C CA . ARG A 1 200 ? 7.265 1.008 -21.930 1.00 87.81 200 ARG A CA 1
ATOM 1564 C C . ARG A 1 200 ? 7.396 2.488 -21.557 1.00 87.81 200 ARG A C 1
ATOM 1566 O O . ARG A 1 200 ? 8.176 2.811 -20.656 1.00 87.81 200 ARG A O 1
ATOM 1573 N N . LYS A 1 201 ? 6.650 3.383 -22.220 1.00 87.38 201 LYS A N 1
ATOM 1574 C CA . LYS A 1 201 ? 6.622 4.828 -21.915 1.00 87.38 201 LYS A CA 1
ATOM 1575 C C . LYS A 1 201 ? 6.188 5.063 -20.464 1.00 87.38 201 LYS A C 1
ATOM 1577 O O . LYS A 1 201 ? 6.808 5.862 -19.767 1.00 87.38 201 LYS A O 1
ATOM 1582 N N . MET A 1 202 ? 5.194 4.317 -19.989 1.00 86.38 202 MET A N 1
ATOM 1583 C CA . MET A 1 202 ? 4.641 4.441 -18.639 1.00 86.38 202 MET A CA 1
ATOM 1584 C C . MET A 1 202 ? 5.614 3.974 -17.559 1.00 86.38 202 MET A C 1
ATOM 1586 O O . MET A 1 202 ? 5.949 4.761 -16.679 1.00 86.38 202 MET A O 1
ATOM 1590 N N . PHE A 1 203 ? 6.154 2.754 -17.658 1.00 89.75 203 PHE A N 1
ATOM 1591 C CA . PHE A 1 203 ? 7.177 2.270 -16.722 1.00 89.75 203 PHE A CA 1
ATOM 1592 C C . PHE A 1 203 ? 8.387 3.211 -16.672 1.00 89.75 203 PHE A C 1
ATOM 1594 O O . PHE A 1 203 ? 8.904 3.497 -15.594 1.00 89.75 203 PHE A O 1
ATOM 1601 N N . THR A 1 204 ? 8.822 3.725 -17.828 1.00 90.69 204 THR A N 1
ATOM 1602 C CA . THR A 1 204 ? 9.935 4.685 -17.904 1.00 90.69 204 THR A CA 1
ATOM 1603 C C . THR A 1 204 ? 9.593 5.995 -17.198 1.00 90.69 204 THR A C 1
ATOM 1605 O O . THR A 1 204 ? 10.416 6.517 -16.448 1.00 90.69 204 THR A O 1
ATOM 1608 N N . ARG A 1 205 ? 8.375 6.516 -17.395 1.00 88.38 205 ARG A N 1
ATOM 1609 C CA . ARG A 1 205 ? 7.896 7.719 -16.704 1.00 88.38 205 ARG A CA 1
ATOM 1610 C C . ARG A 1 205 ? 7.881 7.506 -15.195 1.00 88.38 205 ARG A C 1
ATOM 1612 O O . ARG A 1 205 ? 8.455 8.328 -14.492 1.00 88.38 205 ARG A O 1
ATOM 1619 N N . LEU A 1 206 ? 7.319 6.392 -14.722 1.00 89.75 206 LEU A N 1
ATOM 1620 C CA . LEU A 1 206 ? 7.304 6.034 -13.303 1.00 89.75 206 LEU A CA 1
ATOM 1621 C C . LEU A 1 206 ? 8.717 5.993 -12.724 1.00 89.75 206 LEU A C 1
ATOM 1623 O O . LEU A 1 206 ? 8.992 6.648 -11.722 1.00 89.75 206 LEU A O 1
ATOM 1627 N N . PHE A 1 207 ? 9.638 5.304 -13.399 1.00 91.25 207 PHE A N 1
ATOM 1628 C CA . PHE A 1 207 ? 11.027 5.217 -12.958 1.00 91.25 207 PHE A CA 1
ATOM 1629 C C . PHE A 1 207 ? 11.689 6.597 -12.859 1.00 91.25 207 PHE A C 1
ATOM 1631 O O . PHE A 1 207 ? 12.362 6.881 -11.873 1.00 91.25 207 PHE A O 1
ATOM 1638 N N . ASN A 1 208 ? 11.459 7.484 -13.835 1.00 90.56 208 ASN A N 1
ATOM 1639 C CA . ASN A 1 208 ? 12.018 8.839 -13.822 1.00 90.56 208 ASN A CA 1
ATOM 1640 C C . ASN A 1 208 ? 11.564 9.653 -12.602 1.00 90.56 208 ASN A C 1
ATOM 1642 O O . ASN A 1 208 ? 12.309 10.508 -12.133 1.00 90.56 208 ASN A O 1
ATOM 1646 N N . ILE A 1 209 ? 10.350 9.425 -12.094 1.00 89.44 209 ILE A N 1
ATOM 1647 C CA . ILE A 1 209 ? 9.853 10.130 -10.906 1.00 89.44 209 ILE A CA 1
ATOM 1648 C C . ILE A 1 209 ? 10.654 9.702 -9.675 1.00 89.44 209 ILE A C 1
ATOM 1650 O O . ILE A 1 209 ? 11.155 10.551 -8.939 1.00 89.44 209 ILE A O 1
ATOM 1654 N N . PHE A 1 210 ? 10.821 8.393 -9.487 1.00 90.44 210 PHE A N 1
ATOM 1655 C CA . PHE A 1 210 ? 11.607 7.856 -8.379 1.00 90.44 210 PHE A CA 1
ATOM 1656 C C . PHE A 1 210 ? 13.089 8.225 -8.488 1.00 90.44 210 PHE A C 1
ATOM 1658 O O . PHE A 1 210 ? 13.716 8.531 -7.479 1.00 90.44 210 PHE A O 1
ATOM 1665 N N . GLU A 1 211 ? 13.642 8.264 -9.701 1.00 89.12 211 GLU A N 1
ATOM 1666 C CA . GLU A 1 211 ? 15.021 8.699 -9.940 1.00 89.12 211 GLU A CA 1
ATOM 1667 C C . GLU A 1 211 ? 15.223 10.169 -9.546 1.00 89.12 211 GLU A C 1
ATOM 1669 O O . GLU A 1 211 ? 16.194 10.484 -8.864 1.00 89.12 211 GLU A O 1
ATOM 1674 N N . ARG A 1 212 ? 14.278 11.061 -9.889 1.00 86.88 212 ARG A N 1
ATOM 1675 C CA . ARG A 1 212 ? 14.314 12.478 -9.473 1.00 86.88 212 ARG A CA 1
ATOM 1676 C C . ARG A 1 212 ? 14.187 12.666 -7.962 1.00 86.88 212 ARG A C 1
ATOM 1678 O O . ARG A 1 212 ? 14.735 13.626 -7.429 1.00 86.88 212 ARG A O 1
ATOM 1685 N N . GLN A 1 213 ? 13.446 11.787 -7.291 1.00 83.81 213 GLN A N 1
ATOM 1686 C CA . GLN A 1 213 ? 13.249 11.833 -5.842 1.00 83.81 213 GLN A CA 1
ATOM 1687 C C . GLN A 1 213 ? 14.412 11.190 -5.064 1.00 83.81 213 GLN A C 1
ATOM 1689 O O . GLN A 1 213 ? 14.549 11.416 -3.859 1.00 83.81 213 GLN A O 1
ATOM 1694 N N . SER A 1 214 ? 15.246 10.385 -5.725 1.00 82.50 214 SER A N 1
ATOM 1695 C CA . SER A 1 214 ? 16.328 9.665 -5.064 1.00 82.50 214 SER A CA 1
ATOM 1696 C C . SER A 1 214 ? 17.451 10.594 -4.610 1.00 82.50 214 SER A C 1
ATOM 1698 O O . SER A 1 214 ? 17.919 11.468 -5.335 1.00 82.50 214 SER A O 1
ATOM 1700 N N . ILE A 1 215 ? 17.942 10.347 -3.395 1.00 77.50 215 ILE A N 1
ATOM 1701 C CA . ILE A 1 215 ? 19.090 11.054 -2.811 1.00 77.50 215 ILE A CA 1
ATOM 1702 C C . ILE A 1 215 ? 20.389 10.661 -3.531 1.00 77.50 215 ILE A C 1
ATOM 1704 O O . ILE A 1 215 ? 21.327 11.453 -3.625 1.00 77.50 215 ILE A O 1
ATOM 1708 N N . ARG A 1 216 ? 20.462 9.418 -4.023 1.00 74.19 216 ARG A N 1
ATOM 1709 C CA . ARG A 1 216 ? 21.595 8.917 -4.799 1.00 74.19 216 ARG A CA 1
ATOM 1710 C C . ARG A 1 216 ? 21.246 9.068 -6.271 1.00 74.19 216 ARG A C 1
ATOM 1712 O O . ARG A 1 216 ? 20.390 8.343 -6.770 1.00 74.19 216 ARG A O 1
ATOM 1719 N N . SER A 1 217 ? 21.926 9.996 -6.945 1.00 74.06 217 SER A N 1
ATOM 1720 C CA . SER A 1 217 ? 21.880 10.118 -8.405 1.00 74.06 217 SER A CA 1
ATOM 1721 C C . SER A 1 217 ? 21.984 8.732 -9.032 1.00 74.06 217 SER A C 1
ATOM 1723 O O . SER A 1 217 ? 22.861 7.997 -8.599 1.00 74.06 217 SER A O 1
ATOM 1725 N N . ASP A 1 218 ? 21.125 8.417 -10.004 1.00 78.31 218 ASP A N 1
ATOM 1726 C CA . ASP A 1 218 ? 21.105 7.179 -10.810 1.00 78.31 218 ASP A CA 1
ATOM 1727 C C . ASP A 1 218 ? 20.693 5.852 -10.134 1.00 78.31 218 ASP A C 1
ATOM 1729 O O . ASP A 1 218 ? 20.569 4.836 -10.826 1.00 78.31 218 ASP A O 1
ATOM 1733 N N . ILE A 1 219 ? 20.382 5.856 -8.832 1.00 87.44 219 ILE A N 1
ATOM 1734 C CA . ILE A 1 219 ? 19.912 4.665 -8.107 1.00 87.44 219 ILE A CA 1
ATOM 1735 C C . ILE A 1 219 ? 18.526 4.906 -7.523 1.00 87.44 219 ILE A C 1
ATOM 1737 O O . ILE A 1 219 ? 18.334 5.807 -6.712 1.00 87.44 219 ILE A O 1
ATOM 1741 N N . VAL A 1 220 ? 17.582 4.030 -7.854 1.00 90.12 220 VAL A N 1
ATOM 1742 C CA . VAL A 1 220 ? 16.236 3.979 -7.271 1.00 90.12 220 VAL A CA 1
ATOM 1743 C C . VAL A 1 220 ? 16.139 2.804 -6.296 1.00 90.12 220 VAL A C 1
ATOM 1745 O O . VAL A 1 220 ? 16.724 1.750 -6.535 1.00 90.12 220 VAL A O 1
ATOM 1748 N N . ASP A 1 221 ? 15.406 2.961 -5.194 1.00 89.88 221 ASP A N 1
ATOM 1749 C CA . ASP A 1 221 ? 15.049 1.830 -4.333 1.00 89.88 221 ASP A CA 1
ATOM 1750 C C . ASP A 1 221 ? 13.959 0.991 -5.021 1.00 89.88 221 ASP A C 1
ATOM 1752 O O . ASP A 1 221 ? 12.890 1.491 -5.383 1.00 89.88 221 ASP A O 1
ATOM 1756 N N . VAL A 1 222 ? 14.243 -0.294 -5.238 1.00 90.94 222 VAL A N 1
ATOM 1757 C CA . VAL A 1 222 ? 13.325 -1.217 -5.915 1.00 90.94 222 VAL A CA 1
ATOM 1758 C C . VAL A 1 222 ? 12.009 -1.391 -5.151 1.00 90.94 222 VAL A C 1
ATOM 1760 O O . VAL A 1 222 ? 10.973 -1.573 -5.790 1.00 90.94 222 VAL A O 1
ATOM 1763 N N . ALA A 1 223 ? 12.030 -1.313 -3.815 1.00 89.25 223 ALA A N 1
ATOM 1764 C CA . ALA A 1 223 ? 10.829 -1.427 -2.993 1.00 89.25 223 ALA A CA 1
ATOM 1765 C C . ALA A 1 223 ? 9.913 -0.217 -3.206 1.00 89.25 223 ALA A C 1
ATOM 1767 O O . ALA A 1 223 ? 8.714 -0.393 -3.407 1.00 89.25 223 ALA A O 1
ATOM 1768 N N . ASP A 1 224 ? 10.487 0.987 -3.283 1.00 90.25 224 ASP A N 1
ATOM 1769 C CA . ASP A 1 224 ? 9.736 2.218 -3.553 1.00 90.25 224 ASP A CA 1
ATOM 1770 C C . ASP A 1 224 ? 9.129 2.215 -4.951 1.00 90.25 224 ASP A C 1
ATOM 1772 O O . ASP A 1 224 ? 7.944 2.508 -5.127 1.00 90.25 224 ASP A O 1
ATOM 1776 N N . PHE A 1 225 ? 9.917 1.803 -5.945 1.00 91.50 225 PHE A N 1
ATOM 1777 C CA . PHE A 1 225 ? 9.432 1.683 -7.312 1.00 91.50 225 PHE A CA 1
ATOM 1778 C C . PHE A 1 225 ? 8.266 0.685 -7.423 1.00 91.50 225 PHE A C 1
ATOM 1780 O O . PHE A 1 225 ? 7.218 1.014 -7.982 1.00 91.50 225 PHE A O 1
ATOM 1787 N N . LEU A 1 226 ? 8.415 -0.524 -6.866 1.00 91.06 226 LEU A N 1
ATOM 1788 C CA . LEU A 1 226 ? 7.365 -1.549 -6.888 1.00 91.06 226 LEU A CA 1
ATOM 1789 C C . LEU A 1 226 ? 6.142 -1.151 -6.051 1.00 91.06 226 LEU A C 1
ATOM 1791 O O . LEU A 1 226 ? 5.017 -1.431 -6.465 1.00 91.06 226 LEU A O 1
ATOM 1795 N N . GLY A 1 227 ? 6.343 -0.458 -4.928 1.00 87.88 227 GLY A N 1
ATOM 1796 C CA . GLY A 1 227 ? 5.281 0.101 -4.095 1.00 87.88 227 GLY A CA 1
ATOM 1797 C C . GLY A 1 227 ? 4.405 1.087 -4.860 1.00 87.88 227 GLY A C 1
ATOM 1798 O O . GLY A 1 227 ? 3.183 0.946 -4.865 1.00 87.88 227 GLY A O 1
ATOM 1799 N N . GLY A 1 228 ? 5.010 2.022 -5.596 1.00 87.69 228 GLY A N 1
ATOM 1800 C CA . GLY A 1 228 ? 4.266 2.948 -6.454 1.00 87.69 228 GLY A CA 1
ATOM 1801 C C . GLY A 1 228 ? 3.548 2.253 -7.616 1.00 87.69 228 GLY A C 1
ATOM 1802 O O . GLY A 1 228 ? 2.391 2.554 -7.907 1.00 87.69 228 GLY A O 1
ATOM 1803 N N . VAL A 1 229 ? 4.204 1.279 -8.256 1.00 88.62 229 VAL A N 1
ATOM 1804 C CA . VAL A 1 229 ? 3.622 0.498 -9.364 1.00 88.62 229 VAL A CA 1
ATOM 1805 C C . VAL A 1 229 ? 2.460 -0.390 -8.901 1.00 88.62 229 VAL A C 1
ATOM 1807 O O . VAL A 1 229 ? 1.524 -0.619 -9.668 1.00 88.62 229 VAL A O 1
ATOM 1810 N N . SER A 1 230 ? 2.471 -0.858 -7.648 1.00 88.25 230 SER A N 1
ATOM 1811 C CA . SER A 1 230 ? 1.435 -1.736 -7.084 1.00 88.25 230 SER A CA 1
ATOM 1812 C C . SER A 1 230 ? 0.018 -1.165 -7.202 1.00 88.25 230 SER A C 1
ATOM 1814 O O . SER A 1 230 ? -0.944 -1.923 -7.338 1.00 88.25 230 SER A O 1
ATOM 1816 N N . VAL A 1 231 ? -0.119 0.163 -7.210 1.00 83.44 231 VAL A N 1
ATOM 1817 C CA . VAL A 1 231 ? -1.404 0.863 -7.327 1.00 83.44 231 VAL A CA 1
ATOM 1818 C C . VAL A 1 231 ? -2.037 0.638 -8.703 1.00 83.44 231 VAL A C 1
ATOM 1820 O O . VAL A 1 231 ? -3.251 0.470 -8.787 1.00 83.44 231 VAL A O 1
ATOM 1823 N N . PHE A 1 232 ? -1.219 0.547 -9.755 1.00 82.62 232 PHE A N 1
ATOM 1824 C CA . PHE A 1 232 ? -1.659 0.437 -11.153 1.00 82.62 232 PHE A CA 1
ATOM 1825 C C . PHE A 1 232 ? -1.595 -0.994 -11.700 1.00 82.62 232 PHE A C 1
ATOM 1827 O O . PHE A 1 232 ? -2.251 -1.306 -12.688 1.00 82.62 232 PHE A O 1
ATOM 1834 N N . ALA A 1 233 ? -0.814 -1.870 -11.064 1.00 82.31 233 ALA A N 1
ATOM 1835 C CA . ALA A 1 233 ? -0.678 -3.266 -11.465 1.00 82.31 233 ALA A CA 1
ATOM 1836 C C . ALA A 1 233 ? -1.937 -4.096 -11.148 1.00 82.31 233 ALA A C 1
ATOM 1838 O O . ALA A 1 233 ? -2.630 -3.872 -10.146 1.00 82.31 233 ALA A O 1
ATOM 1839 N N . CYS A 1 234 ? -2.194 -5.118 -11.962 1.00 83.19 234 CYS A N 1
ATOM 1840 C CA . CYS A 1 234 ? -3.259 -6.092 -11.736 1.00 83.19 234 CYS A CA 1
ATOM 1841 C C . CYS A 1 234 ? -2.837 -7.188 -10.746 1.00 83.19 234 CYS A C 1
ATOM 1843 O O . CYS A 1 234 ? -1.655 -7.379 -10.445 1.00 83.19 234 CYS A O 1
ATOM 1845 N N . GLY A 1 235 ? -3.826 -7.889 -10.201 1.00 80.56 235 GLY A N 1
ATOM 1846 C CA . GLY A 1 235 ? -3.640 -8.996 -9.270 1.00 80.56 235 GLY A CA 1
ATOM 1847 C C . GLY A 1 235 ? -4.787 -9.114 -8.274 1.00 80.56 235 GLY A C 1
ATOM 1848 O O . GLY A 1 235 ? -5.589 -8.189 -8.101 1.00 80.56 235 GLY A O 1
ATOM 1849 N N . GLU A 1 236 ? -4.857 -10.256 -7.594 1.00 83.88 236 GLU A N 1
ATOM 1850 C CA . GLU A 1 236 ? -5.806 -10.436 -6.500 1.00 83.88 236 GLU A CA 1
ATOM 1851 C C . GLU A 1 236 ? -5.469 -9.495 -5.340 1.00 83.88 236 GLU A C 1
ATOM 1853 O O . GLU A 1 236 ? -4.303 -9.292 -4.997 1.00 83.88 236 GLU A O 1
ATOM 1858 N N . ARG A 1 237 ? -6.504 -8.925 -4.710 1.00 81.94 237 ARG A N 1
ATOM 1859 C CA . ARG A 1 237 ? -6.339 -7.953 -3.619 1.00 81.94 237 ARG A CA 1
ATOM 1860 C C . ARG A 1 237 ? -5.416 -8.484 -2.521 1.00 81.94 237 ARG A C 1
ATOM 1862 O O . ARG A 1 237 ? -4.500 -7.779 -2.113 1.00 81.94 237 ARG A O 1
ATOM 1869 N N . ASP A 1 238 ? -5.652 -9.713 -2.074 1.00 84.00 238 ASP A N 1
ATOM 1870 C CA . ASP A 1 238 ? -4.913 -10.312 -0.961 1.00 84.00 238 ASP A CA 1
ATOM 1871 C C . ASP A 1 238 ? -3.447 -10.575 -1.333 1.00 84.00 238 ASP A C 1
ATOM 1873 O O . ASP A 1 238 ? -2.554 -10.353 -0.519 1.00 84.00 238 ASP A O 1
ATOM 1877 N N . GLU A 1 239 ? -3.183 -10.975 -2.579 1.00 86.12 239 GLU A N 1
ATOM 1878 C CA . GLU A 1 239 ? -1.823 -11.183 -3.082 1.00 86.12 239 GLU A CA 1
ATOM 1879 C C . GLU A 1 239 ? -1.067 -9.857 -3.210 1.00 86.12 239 GLU A C 1
ATOM 1881 O O . GLU A 1 239 ? 0.090 -9.761 -2.800 1.00 86.12 239 GLU A O 1
ATOM 1886 N N . LYS A 1 240 ? -1.734 -8.803 -3.698 1.00 86.75 240 LYS A N 1
ATOM 1887 C CA . LYS A 1 240 ? -1.150 -7.459 -3.763 1.00 86.75 240 LYS A CA 1
ATOM 1888 C C . LYS A 1 240 ? -0.798 -6.930 -2.378 1.00 86.75 240 LYS A C 1
ATOM 1890 O O . LYS A 1 240 ? 0.290 -6.385 -2.204 1.00 86.75 240 LYS A O 1
ATOM 1895 N N . ILE A 1 241 ? -1.696 -7.100 -1.406 1.00 87.56 241 ILE A N 1
ATOM 1896 C CA . ILE A 1 241 ? -1.461 -6.682 -0.019 1.00 87.56 241 ILE A CA 1
ATOM 1897 C C . ILE A 1 241 ? -0.276 -7.447 0.564 1.00 87.56 241 ILE A C 1
ATOM 1899 O O . ILE A 1 241 ? 0.620 -6.812 1.104 1.00 87.56 241 ILE A O 1
ATOM 1903 N N . LEU A 1 242 ? -0.240 -8.775 0.419 1.00 87.94 242 LEU A N 1
ATOM 1904 C CA . LEU A 1 242 ? 0.843 -9.598 0.959 1.00 87.94 242 LEU A CA 1
ATOM 1905 C C . LEU A 1 242 ? 2.200 -9.222 0.355 1.00 87.94 242 LEU A C 1
ATOM 1907 O O . LEU A 1 242 ? 3.154 -9.005 1.088 1.00 87.94 242 LEU A O 1
ATOM 1911 N N . LEU A 1 243 ? 2.279 -9.079 -0.969 1.00 88.44 243 LEU A N 1
ATOM 1912 C CA . LEU A 1 243 ? 3.524 -8.693 -1.634 1.00 88.44 243 LEU A CA 1
ATOM 1913 C C . LEU A 1 243 ? 3.975 -7.287 -1.245 1.00 88.44 243 LEU A C 1
ATOM 1915 O O . LEU A 1 243 ? 5.162 -7.056 -1.058 1.00 88.44 243 LEU A O 1
ATOM 1919 N N . THR A 1 244 ? 3.039 -6.346 -1.132 1.00 88.94 244 THR A N 1
ATOM 1920 C CA . THR A 1 244 ? 3.362 -4.973 -0.726 1.00 88.94 244 THR A CA 1
ATOM 1921 C C . THR A 1 244 ? 3.804 -4.930 0.733 1.00 88.94 244 THR A C 1
ATOM 1923 O O . THR A 1 244 ? 4.745 -4.217 1.055 1.00 88.94 244 THR A O 1
ATOM 1926 N N . PHE A 1 245 ? 3.180 -5.729 1.600 1.00 89.88 245 PHE A N 1
ATOM 1927 C CA . PHE A 1 245 ? 3.604 -5.900 2.985 1.00 89.88 245 PHE A CA 1
ATOM 1928 C C . PHE A 1 245 ? 5.038 -6.434 3.049 1.00 89.88 245 PHE A C 1
ATOM 1930 O O . PHE A 1 245 ? 5.899 -5.784 3.628 1.00 89.88 245 PHE A O 1
ATOM 1937 N N . ASP A 1 246 ? 5.316 -7.542 2.357 1.00 89.31 246 ASP A N 1
ATOM 1938 C CA . ASP A 1 246 ? 6.643 -8.171 2.317 1.00 89.31 246 ASP A CA 1
ATOM 1939 C C . ASP A 1 246 ? 7.730 -7.251 1.717 1.00 89.31 246 ASP A C 1
ATOM 1941 O O . ASP A 1 246 ? 8.914 -7.431 1.990 1.00 89.31 246 ASP A O 1
ATOM 1945 N N . LEU A 1 247 ? 7.358 -6.282 0.869 1.00 87.19 247 LEU A N 1
ATOM 1946 C CA . LEU A 1 247 ? 8.287 -5.289 0.315 1.00 87.19 247 LEU A CA 1
ATOM 1947 C C . LEU A 1 247 ? 8.665 -4.190 1.317 1.00 87.19 247 LEU A C 1
ATOM 1949 O O . LEU A 1 247 ? 9.756 -3.629 1.200 1.00 87.19 247 LEU A O 1
ATOM 1953 N N . TYR A 1 248 ? 7.762 -3.847 2.239 1.00 88.88 248 TYR A N 1
ATOM 1954 C CA . TYR A 1 248 ? 7.911 -2.706 3.148 1.00 88.88 248 TYR A CA 1
ATOM 1955 C C . TYR A 1 248 ? 8.210 -3.084 4.595 1.00 88.88 248 TYR A C 1
ATOM 1957 O O . TYR A 1 248 ? 8.692 -2.219 5.316 1.00 88.88 248 TYR A O 1
ATOM 1965 N N . ASP A 1 249 ? 7.978 -4.333 4.995 1.00 89.62 249 ASP A N 1
ATOM 1966 C CA . ASP A 1 249 ? 8.527 -4.933 6.215 1.00 89.62 249 ASP A CA 1
ATOM 1967 C C . ASP A 1 249 ? 10.048 -5.126 6.026 1.00 89.62 249 ASP A C 1
ATOM 1969 O O . ASP A 1 249 ? 10.535 -6.185 5.616 1.00 89.62 249 ASP A O 1
ATOM 1973 N N . MET A 1 250 ? 10.807 -4.037 6.186 1.00 84.56 250 MET A N 1
ATOM 1974 C CA . MET A 1 250 ? 12.231 -3.968 5.856 1.00 84.56 250 MET A CA 1
ATOM 1975 C C . MET A 1 250 ? 13.092 -4.682 6.897 1.00 84.56 250 MET A C 1
ATOM 1977 O O . MET A 1 250 ? 14.185 -5.157 6.564 1.00 84.56 250 MET A O 1
ATOM 1981 N N . ASP A 1 251 ? 12.639 -4.724 8.150 1.00 86.62 251 ASP A N 1
ATOM 1982 C CA . ASP A 1 251 ? 13.312 -5.445 9.228 1.00 86.62 251 ASP A CA 1
ATOM 1983 C C . ASP A 1 251 ? 12.840 -6.905 9.375 1.00 86.62 251 ASP A C 1
ATOM 1985 O O . ASP A 1 251 ? 13.548 -7.715 9.990 1.00 86.62 251 ASP A O 1
ATOM 1989 N N . GLY A 1 252 ? 11.749 -7.281 8.701 1.00 86.50 252 GLY A N 1
ATOM 1990 C CA . GLY A 1 252 ? 11.233 -8.643 8.640 1.00 86.50 252 GLY A CA 1
ATOM 1991 C C . GLY A 1 252 ? 10.612 -9.091 9.960 1.00 86.50 252 GLY A C 1
ATOM 1992 O O . GLY A 1 252 ? 10.628 -10.294 10.260 1.00 86.50 252 GLY A O 1
ATOM 1993 N N . ASP A 1 253 ? 10.149 -8.147 10.782 1.00 87.31 253 ASP A N 1
ATOM 1994 C CA . ASP A 1 253 ? 9.555 -8.425 12.085 1.00 87.31 253 ASP A CA 1
ATOM 1995 C C . ASP A 1 253 ? 8.080 -8.862 11.991 1.00 87.31 253 ASP A C 1
ATOM 1997 O O . ASP A 1 253 ? 7.510 -9.360 12.972 1.00 87.31 253 ASP A O 1
ATOM 2001 N N . GLY A 1 254 ? 7.494 -8.791 10.790 1.00 86.12 254 GLY A N 1
ATOM 2002 C CA . GLY A 1 254 ? 6.108 -9.149 10.520 1.00 86.12 254 GLY A CA 1
ATOM 2003 C C . GLY A 1 254 ? 5.112 -8.043 10.870 1.00 86.12 254 GLY A C 1
ATOM 2004 O O . GLY A 1 254 ? 3.907 -8.318 10.923 1.00 86.12 254 GLY A O 1
ATOM 2005 N N . PHE A 1 255 ? 5.583 -6.820 11.105 1.00 86.44 255 PHE A N 1
ATOM 2006 C CA . PHE A 1 255 ? 4.808 -5.604 11.316 1.00 86.44 255 PHE A CA 1
ATOM 2007 C C . PHE A 1 255 ? 5.276 -4.506 10.348 1.00 86.44 255 PHE A C 1
ATOM 2009 O O . PHE A 1 255 ? 6.274 -4.632 9.659 1.00 86.44 255 PHE A O 1
ATOM 2016 N N . ILE A 1 256 ? 4.494 -3.427 10.245 1.00 88.94 256 ILE A N 1
ATOM 2017 C CA . ILE A 1 256 ? 4.895 -2.234 9.492 1.00 88.94 256 ILE A CA 1
ATOM 2018 C C . ILE A 1 256 ? 5.036 -1.098 10.493 1.00 88.94 256 ILE A C 1
ATOM 2020 O O . ILE A 1 256 ? 4.047 -0.633 11.075 1.00 88.94 256 ILE A O 1
ATOM 2024 N N . SER A 1 257 ? 6.270 -0.658 10.698 1.00 88.75 257 SER A N 1
ATOM 2025 C CA . SER A 1 257 ? 6.598 0.504 11.511 1.00 88.75 257 SER A CA 1
ATOM 2026 C C . SER A 1 257 ? 6.040 1.792 10.899 1.00 88.75 257 SER A C 1
ATOM 2028 O O . SER A 1 257 ? 5.644 1.874 9.730 1.00 88.75 257 SER A O 1
ATOM 2030 N N . LYS A 1 258 ? 6.009 2.862 11.700 1.00 90.62 258 LYS A N 1
ATOM 2031 C CA . LYS A 1 258 ? 5.572 4.178 11.221 1.00 90.62 258 LYS A CA 1
ATOM 2032 C C . LYS A 1 258 ? 6.467 4.663 10.080 1.00 90.62 258 LYS A C 1
ATOM 2034 O O . LYS A 1 258 ? 5.975 5.255 9.122 1.00 90.62 258 LYS A O 1
ATOM 2039 N N . GLU A 1 259 ? 7.766 4.435 10.201 1.00 89.00 259 GLU A N 1
ATOM 2040 C CA . GLU A 1 259 ? 8.780 4.821 9.232 1.00 89.00 259 GLU A CA 1
ATOM 2041 C C . GLU A 1 259 ? 8.571 4.092 7.896 1.00 89.00 259 GLU A C 1
ATOM 2043 O O . GLU A 1 259 ? 8.569 4.732 6.842 1.00 89.00 259 GLU A O 1
ATOM 2048 N N . GLU A 1 260 ? 8.295 2.788 7.934 1.00 90.25 260 GLU A N 1
ATOM 2049 C CA . GLU A 1 260 ? 7.995 1.980 6.743 1.00 90.25 260 GLU A CA 1
ATOM 2050 C C . GLU A 1 260 ? 6.668 2.383 6.095 1.00 90.25 260 GLU A C 1
ATOM 2052 O O . GLU A 1 260 ? 6.593 2.537 4.875 1.00 90.25 260 GLU A O 1
ATOM 2057 N N . MET A 1 261 ? 5.639 2.666 6.899 1.00 92.38 261 MET A N 1
ATOM 2058 C CA . MET A 1 261 ? 4.362 3.174 6.393 1.00 92.38 261 MET A CA 1
ATOM 2059 C C . MET A 1 261 ? 4.520 4.539 5.711 1.00 92.38 261 MET A C 1
ATOM 2061 O O . MET A 1 261 ? 3.927 4.779 4.659 1.00 92.38 261 MET A O 1
ATOM 2065 N N . ILE A 1 262 ? 5.328 5.444 6.279 1.00 90.31 262 ILE A N 1
ATOM 2066 C CA . ILE A 1 262 ? 5.638 6.736 5.648 1.00 90.31 262 ILE A CA 1
ATOM 2067 C C . ILE A 1 262 ? 6.315 6.508 4.298 1.00 90.31 262 ILE A C 1
ATOM 2069 O O . ILE A 1 262 ? 5.956 7.171 3.325 1.00 90.31 262 ILE A O 1
ATOM 2073 N N . LYS A 1 263 ? 7.262 5.569 4.222 1.00 89.19 263 LYS A N 1
ATOM 2074 C CA . LYS A 1 263 ? 7.962 5.234 2.980 1.00 89.19 263 LYS A CA 1
ATOM 2075 C C . LYS A 1 263 ? 6.985 4.720 1.913 1.00 89.19 263 LYS A C 1
ATOM 2077 O O . LYS A 1 263 ? 6.959 5.259 0.807 1.00 89.19 263 LYS A O 1
ATOM 2082 N N . TYR A 1 264 ? 6.105 3.784 2.276 1.00 90.38 264 TYR A N 1
ATOM 2083 C CA . TYR A 1 264 ? 5.062 3.261 1.386 1.00 90.38 264 TYR A CA 1
ATOM 2084 C C . TYR A 1 264 ? 4.117 4.350 0.882 1.00 90.38 264 TYR A C 1
ATOM 2086 O O . TYR A 1 264 ? 3.939 4.520 -0.325 1.00 90.38 264 TYR A O 1
ATOM 2094 N N . LEU A 1 265 ? 3.543 5.136 1.796 1.00 90.62 265 LEU A N 1
ATOM 2095 C CA . LEU A 1 265 ? 2.625 6.209 1.428 1.00 90.62 265 LEU A CA 1
ATOM 2096 C C . LEU A 1 265 ? 3.316 7.259 0.558 1.00 90.62 265 LEU A C 1
ATOM 2098 O O . LEU A 1 265 ? 2.706 7.749 -0.386 1.00 90.62 265 LEU A O 1
ATOM 2102 N N . THR A 1 266 ? 4.587 7.569 0.821 1.00 89.75 266 THR A N 1
ATOM 2103 C CA . THR A 1 266 ? 5.366 8.486 -0.020 1.00 89.75 266 THR A CA 1
ATOM 2104 C C . THR A 1 266 ? 5.467 7.959 -1.447 1.00 89.75 266 THR A C 1
ATOM 2106 O O . THR A 1 266 ? 5.171 8.704 -2.377 1.00 89.75 266 THR A O 1
ATOM 2109 N N . ALA A 1 267 ? 5.810 6.682 -1.636 1.00 88.75 267 ALA A N 1
ATOM 2110 C CA . ALA A 1 267 ? 5.881 6.069 -2.962 1.00 88.75 267 ALA A CA 1
ATOM 2111 C C . ALA A 1 267 ? 4.520 6.073 -3.683 1.00 88.75 267 ALA A C 1
ATOM 2113 O O . ALA A 1 267 ? 4.443 6.428 -4.860 1.00 88.75 267 ALA A O 1
ATOM 2114 N N . VAL A 1 268 ? 3.436 5.747 -2.974 1.00 88.56 268 VAL A N 1
ATOM 2115 C CA . VAL A 1 268 ? 2.068 5.763 -3.516 1.00 88.56 268 VAL A CA 1
ATOM 2116 C C . VAL A 1 268 ? 1.647 7.175 -3.926 1.00 88.56 268 VAL A C 1
ATOM 2118 O O . VAL A 1 268 ? 1.227 7.392 -5.063 1.00 88.56 268 VAL A O 1
ATOM 2121 N N . PHE A 1 269 ? 1.787 8.154 -3.031 1.00 87.75 269 PHE A N 1
ATOM 2122 C CA . PHE A 1 269 ? 1.403 9.539 -3.306 1.00 87.75 269 PHE A CA 1
ATOM 2123 C C . PHE A 1 269 ? 2.253 10.172 -4.403 1.00 87.75 269 PHE A C 1
ATOM 2125 O O . PHE A 1 269 ? 1.728 10.962 -5.185 1.00 87.75 269 PHE A O 1
ATOM 2132 N N . LEU A 1 270 ? 3.530 9.801 -4.502 1.00 87.81 270 LEU A N 1
ATOM 2133 C CA . LEU A 1 270 ? 4.416 10.268 -5.560 1.00 87.81 270 LEU A CA 1
ATOM 2134 C C . LEU A 1 270 ? 3.894 9.861 -6.943 1.00 87.81 270 LEU A C 1
ATOM 2136 O O . LEU A 1 270 ? 3.871 10.684 -7.857 1.00 87.81 270 LEU A O 1
ATOM 2140 N N . VAL A 1 271 ? 3.418 8.622 -7.091 1.00 85.31 271 VAL A N 1
ATOM 2141 C CA . VAL A 1 271 ? 2.877 8.168 -8.375 1.00 85.31 271 VAL A CA 1
ATOM 2142 C C . VAL A 1 271 ? 1.462 8.690 -8.630 1.00 85.31 271 VAL A C 1
ATOM 2144 O O . VAL A 1 271 ? 1.172 9.110 -9.748 1.00 85.31 271 VAL A O 1
ATOM 2147 N N . ILE A 1 272 ? 0.589 8.736 -7.617 1.00 84.25 272 ILE A N 1
ATOM 2148 C CA . ILE A 1 272 ? -0.756 9.323 -7.769 1.00 84.25 272 ILE A CA 1
ATOM 2149 C C . ILE A 1 272 ? -0.657 10.808 -8.146 1.00 84.25 272 ILE A C 1
ATOM 2151 O O . ILE A 1 272 ? -1.424 11.275 -8.982 1.00 84.25 272 ILE A O 1
ATOM 2155 N N . GLY A 1 273 ? 0.301 11.547 -7.580 1.00 82.25 273 GLY A N 1
ATOM 2156 C CA . GLY A 1 273 ? 0.548 12.950 -7.922 1.00 82.25 273 GLY A CA 1
ATOM 2157 C C . GLY A 1 273 ? 0.929 13.162 -9.386 1.00 82.25 273 GLY A C 1
ATOM 2158 O O . GLY A 1 273 ? 0.534 14.164 -9.975 1.00 82.25 273 GLY A O 1
ATOM 2159 N N . GLU A 1 274 ? 1.639 12.210 -9.989 1.00 79.19 274 GLU A N 1
ATOM 2160 C CA . GLU A 1 274 ? 1.964 12.247 -11.417 1.00 79.19 274 GLU A CA 1
ATOM 2161 C C . GLU A 1 274 ? 0.782 11.814 -12.295 1.00 79.19 274 GLU A C 1
ATOM 2163 O O . GLU A 1 274 ? 0.550 12.403 -13.351 1.00 79.19 274 GLU A O 1
ATOM 2168 N N . ALA A 1 275 ? 0.047 10.782 -11.872 1.00 75.44 275 ALA A N 1
ATOM 2169 C CA . ALA A 1 275 ? -1.088 10.237 -12.614 1.00 75.44 275 ALA A CA 1
ATOM 2170 C C . ALA A 1 275 ? -2.297 11.183 -12.610 1.00 75.44 275 ALA A C 1
ATOM 2172 O O . ALA A 1 275 ? -3.066 11.237 -13.565 1.00 75.44 275 ALA A O 1
ATOM 2173 N N . SER A 1 276 ? -2.504 11.905 -11.511 1.00 78.38 276 SER A N 1
ATOM 2174 C CA . SER A 1 276 ? -3.696 12.718 -11.270 1.00 78.38 276 SER A CA 1
ATOM 2175 C C . SER A 1 276 ? -3.346 13.949 -10.425 1.00 78.38 276 SER A C 1
ATOM 2177 O O . SER A 1 276 ? -3.757 14.055 -9.265 1.00 78.38 276 SER A O 1
ATOM 2179 N N . PRO A 1 277 ? -2.597 14.917 -10.990 1.00 72.12 277 PRO A N 1
ATOM 2180 C CA . PRO A 1 277 ? -2.141 16.104 -10.263 1.00 72.12 277 PRO A CA 1
ATOM 2181 C C . PRO A 1 277 ? -3.292 16.969 -9.733 1.00 72.12 277 PRO A C 1
ATOM 2183 O O . PRO A 1 277 ? -3.110 17.711 -8.769 1.00 72.12 277 PRO A O 1
ATOM 2186 N N . GLU A 1 278 ? -4.484 16.874 -10.325 1.00 74.25 278 GLU A N 1
ATOM 2187 C CA . GLU A 1 278 ? -5.684 17.604 -9.900 1.00 74.25 278 GLU A CA 1
ATOM 2188 C C . GLU A 1 278 ? -6.157 17.223 -8.490 1.00 74.25 278 GLU A C 1
ATOM 2190 O O . GLU A 1 278 ? -6.641 18.086 -7.755 1.00 74.25 278 GLU A O 1
ATOM 2195 N N . LEU A 1 279 ? -5.946 15.968 -8.067 1.00 67.62 279 LEU A N 1
ATOM 2196 C CA . LEU A 1 279 ? -6.369 15.474 -6.748 1.00 67.62 279 LEU A CA 1
ATOM 2197 C C . LEU A 1 279 ? -5.728 16.253 -5.591 1.00 67.62 279 LEU A C 1
ATOM 2199 O O . LEU A 1 279 ? -6.312 16.363 -4.515 1.00 67.62 279 LEU A O 1
ATOM 2203 N N . PHE A 1 280 ? -4.546 16.830 -5.811 1.00 68.81 280 PHE A N 1
ATOM 2204 C CA . PHE A 1 280 ? -3.811 17.587 -4.796 1.00 68.81 280 PHE A CA 1
ATOM 2205 C C . PHE A 1 280 ? -3.953 19.107 -4.955 1.00 68.81 280 PHE A C 1
ATOM 2207 O O . PHE A 1 280 ? -3.457 19.857 -4.115 1.00 68.81 280 PHE A O 1
ATOM 2214 N N . GLN A 1 281 ? -4.648 19.587 -5.993 1.00 61.50 281 GLN A N 1
ATOM 2215 C CA . GLN A 1 281 ? -4.868 21.022 -6.217 1.00 61.50 281 GLN A CA 1
ATOM 2216 C C . GLN A 1 281 ? -5.993 21.601 -5.346 1.00 61.50 281 GLN A C 1
ATOM 2218 O O . GLN A 1 281 ? -5.995 22.803 -5.094 1.00 61.50 281 GLN A O 1
ATOM 2223 N N . GLN A 1 282 ? -6.905 20.767 -4.833 1.00 52.94 282 GLN A N 1
ATOM 2224 C CA . GLN A 1 282 ? -8.036 21.205 -3.999 1.00 52.94 282 GLN A CA 1
ATOM 2225 C C . GLN A 1 282 ? -7.658 21.607 -2.557 1.00 52.94 282 GLN A C 1
ATOM 2227 O O . GLN A 1 282 ? -8.500 22.146 -1.848 1.00 52.94 282 GLN A O 1
ATOM 2232 N N . ASN A 1 283 ? -6.409 21.388 -2.128 1.00 49.56 283 ASN A N 1
ATOM 2233 C CA . ASN A 1 283 ? -5.931 21.686 -0.767 1.00 49.56 283 ASN A CA 1
ATOM 2234 C C . ASN A 1 283 ? -5.068 22.964 -0.667 1.00 49.56 283 ASN A C 1
ATOM 2236 O O . ASN A 1 283 ? -4.262 23.079 0.258 1.00 49.56 283 ASN A O 1
ATOM 2240 N N . LYS A 1 284 ? -5.186 23.900 -1.619 1.00 38.81 284 LYS A N 1
ATOM 2241 C CA . LYS A 1 284 ? -4.492 25.200 -1.570 1.00 38.81 284 LYS A CA 1
ATOM 2242 C C . LYS A 1 284 ? -5.335 26.305 -0.949 1.00 38.81 284 LYS A C 1
ATOM 2244 O O . LYS A 1 284 ? -6.540 26.374 -1.268 1.00 38.81 284 LYS A O 1
#

Mean predicted aligned error: 17.25 Å